Protein AF-A0A939ZMV4-F1 (afdb_monomer)

Nearest PDB structures (foldseek):
  5c21-assembly1_A  TM=3.972E-01  e=1.936E+00  Escherichia coli
  5c21-assembly1_B  TM=3.694E-01  e=1.823E+00  Escherichia coli
  3q84-a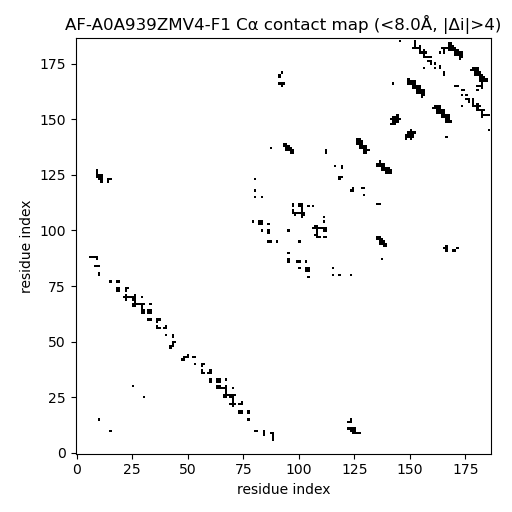ssembly2_H  TM=4.195E-01  e=2.615E+00  Homo sapiens
  6uuj-assembly3_H  TM=3.495E-01  e=2.318E+00  Mycobacterium tuberculosis H37Rv

Solvent-accessible surface area (backbone atoms only — not comparable to full-atom values): 10206 Å² total; per-residue (Å²): 134,85,80,78,77,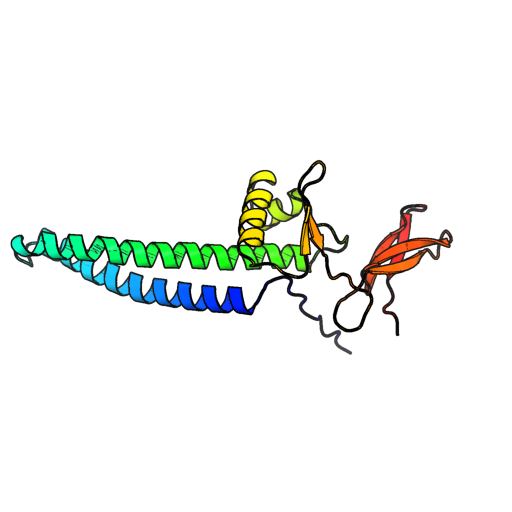76,80,68,72,49,52,32,55,71,59,48,53,51,47,44,53,50,13,52,50,29,34,53,56,14,45,54,47,25,49,53,24,50,48,50,46,52,35,32,76,70,66,78,37,67,70,88,53,47,64,59,30,52,64,55,25,54,61,21,45,48,39,21,49,53,10,49,54,44,39,55,48,52,54,48,53,52,55,52,38,56,51,62,55,67,57,76,83,56,61,44,44,30,63,59,53,4,64,77,70,76,40,59,30,72,61,32,47,56,49,50,49,58,36,50,80,68,51,45,48,40,62,49,45,77,44,82,67,97,72,48,29,42,35,53,65,52,39,43,79,49,101,88,35,69,12,51,25,81,21,63,22,87,83,75,64,50,75,40,84,23,33,35,78,32,75,45,64,35,92,88,77,63,43,77,26,59,9,61,69,86,128

Secondary structure (DSSP, 8-state):
----------B-HHHHHHHHHHHHHHHHHHHHHHHHHHHHHHHHHTTSS-GGGHHHHHHHHHHHHHHHHHHHHHHHHHHHHHHHHHHHHH-SSSEE-HHHHHHHHTS-HHHHHHHHHHHHTTT-B-S-EEE-SSS-EEE-S---SSTTS--EEEEE-TTT--EEEEETT-EEE-TTT--EEE-PPP-

Sequence (187 aa):
MADSKVKVSYVNEPIVISNYKKAKAQKIIGGILTGFFAFGVCAVIAGQIEVKHLPLYIVCLLPSAYLLWCGIRTGGLVSRVQKYNEVIAKDRDGIVTPEELGKAVGKPPIKAIEEVDKMFRKGYFHNCSLQNGRNPGVVIDEALDGEKGIGFVDAVCKNCGATAHVRAGGRIKCPSCGGIVYGKYKE

Foldseek 3Di:
DDDPPPQDFQFPCVVLVVLLVQLVVLQVQLVVQLVVLVVVCVCCVVVVDPPVCNVVSVVSNVVSPVSNVSSVVSNVLSVLLVQQRVQCSPDWPQWAALVSQCVSVVHRSVVSLVSVVVCVVVRRGHQWDFDDDPGTTIGRNPLDQDDPHQHFDFWQAPPPRDTDGGRAQGWDQDPPPRGITHHHRDD

Radius of gyration: 24.61 Å; Cα contacts (8 Å, |Δi|>4): 282; chains: 1; bounding box: 59×22×71 Å

Mean predicted aligned error: 12.13 Å

pLDDT: mean 78.86, std 16.26, range [30.38, 96.12]

Structure (mmCIF, N/CA/C/O backbone):
data_AF-A0A939ZMV4-F1
#
_entry.id   AF-A0A939ZMV4-F1
#
loop_
_atom_site.group_PDB
_atom_site.id
_atom_site.type_symbol
_atom_site.label_atom_id
_atom_site.label_alt_id
_atom_site.label_comp_id
_atom_site.label_asym_id
_atom_site.label_entity_id
_atom_site.label_seq_id
_atom_site.pdbx_PDB_ins_code
_atom_site.Cartn_x
_atom_site.Cartn_y
_atom_site.Cartn_z
_atom_site.occupancy
_atom_site.B_iso_or_equiv
_atom_site.auth_seq_id
_atom_site.auth_comp_id
_atom_site.auth_asym_id
_atom_site.auth_atom_id
_atom_site.pdbx_PDB_model_num
ATOM 1 N N . MET A 1 1 ? 1.715 12.275 36.282 1.00 32.47 1 MET A N 1
ATOM 2 C CA . MET A 1 1 ? 1.839 10.893 35.778 1.00 32.47 1 MET A CA 1
ATOM 3 C C . MET A 1 1 ? 1.361 10.911 34.339 1.00 32.47 1 MET A C 1
ATOM 5 O O . MET A 1 1 ? 0.188 11.163 34.105 1.00 32.47 1 MET A O 1
ATOM 9 N N . ALA A 1 2 ? 2.299 10.868 33.391 1.00 30.38 2 ALA A N 1
ATOM 10 C CA . ALA A 1 2 ? 2.005 10.998 31.970 1.00 30.38 2 ALA A CA 1
ATOM 11 C C . ALA A 1 2 ? 1.388 9.689 31.471 1.00 30.38 2 ALA A C 1
ATOM 13 O O . ALA A 1 2 ? 2.044 8.653 31.468 1.00 30.38 2 ALA A O 1
ATOM 14 N N . ASP A 1 3 ? 0.113 9.772 31.112 1.00 32.41 3 ASP A N 1
ATOM 15 C CA . ASP A 1 3 ? -0.704 8.715 30.535 1.00 32.41 3 ASP A CA 1
ATOM 16 C C . ASP A 1 3 ? -0.025 8.206 29.251 1.00 32.41 3 ASP A C 1
ATOM 18 O O . ASP A 1 3 ? -0.004 8.886 28.215 1.00 32.41 3 ASP A O 1
ATOM 22 N N . SER A 1 4 ? 0.643 7.054 29.338 1.00 34.53 4 SER A N 1
ATOM 23 C CA . SER A 1 4 ? 1.276 6.411 28.193 1.00 34.53 4 SER A CA 1
ATOM 24 C C . SER A 1 4 ? 0.167 5.929 27.266 1.00 34.53 4 SER A C 1
ATOM 26 O O . SER A 1 4 ? -0.363 4.834 27.438 1.00 34.53 4 SER A O 1
ATOM 28 N N . LYS A 1 5 ? -0.218 6.767 26.298 1.00 39.06 5 LYS A N 1
ATOM 29 C CA . LYS A 1 5 ? -1.179 6.417 25.248 1.00 39.06 5 LYS A CA 1
ATOM 30 C C . LYS A 1 5 ? -0.706 5.145 24.550 1.00 39.06 5 LYS A C 1
ATOM 32 O O . LYS A 1 5 ? 0.169 5.200 23.686 1.00 39.06 5 LYS A O 1
ATOM 37 N N . VAL A 1 6 ? -1.289 4.010 24.927 1.00 45.09 6 VAL A N 1
ATOM 38 C CA . VAL A 1 6 ? -1.120 2.739 24.227 1.00 45.09 6 VAL A CA 1
ATOM 39 C C . VAL A 1 6 ? -1.552 2.983 22.786 1.00 45.09 6 VAL A C 1
ATOM 41 O O . VAL A 1 6 ? -2.705 3.317 22.508 1.00 45.09 6 VAL A O 1
ATOM 44 N N . LYS A 1 7 ? -0.596 2.919 21.858 1.00 51.44 7 LYS A N 1
ATOM 45 C CA . LYS A 1 7 ? -0.854 3.141 20.438 1.00 51.44 7 LYS A CA 1
ATOM 46 C C . LYS A 1 7 ? -1.527 1.888 19.888 1.00 51.44 7 LYS A C 1
ATOM 48 O O . LYS A 1 7 ? -0.851 0.956 19.472 1.00 51.44 7 LYS A O 1
ATOM 53 N N . VAL A 1 8 ? -2.855 1.864 19.933 1.00 60.34 8 VAL A N 1
ATOM 54 C CA . VAL A 1 8 ? -3.652 0.755 19.403 1.00 60.34 8 VAL A CA 1
ATOM 55 C C . VAL A 1 8 ? -3.430 0.660 17.893 1.00 60.34 8 VAL A C 1
ATOM 57 O O . VAL A 1 8 ? -3.549 1.656 17.173 1.00 60.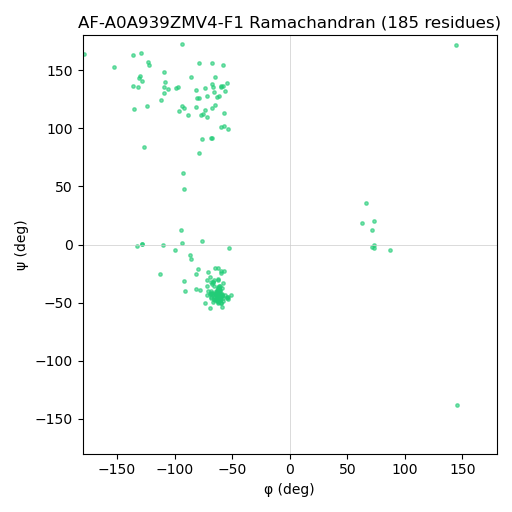34 8 VAL A O 1
ATOM 60 N N . SER A 1 9 ? -3.063 -0.530 17.424 1.00 72.06 9 SER A N 1
ATOM 61 C CA . SER A 1 9 ? -2.824 -0.830 16.015 1.00 72.06 9 SER A CA 1
ATOM 62 C C . SER A 1 9 ? -3.722 -1.991 15.615 1.00 72.06 9 SER A C 1
ATOM 64 O O . SER A 1 9 ? -3.590 -3.078 16.161 1.00 72.06 9 SER A O 1
ATOM 66 N N . TYR A 1 10 ? -4.617 -1.770 14.654 1.00 77.62 10 TYR A N 1
ATOM 67 C CA . TYR A 1 10 ? -5.475 -2.809 14.068 1.00 77.62 10 TYR A CA 1
ATOM 68 C C . TYR A 1 10 ? -4.856 -3.401 12.799 1.00 77.62 10 TYR A C 1
ATOM 70 O O . TYR A 1 10 ? -5.484 -4.129 12.032 1.00 77.62 10 TYR A O 1
ATOM 78 N N . VAL A 1 11 ? -3.582 -3.104 12.555 1.00 83.75 11 VAL A N 1
ATOM 79 C CA . VAL A 1 11 ? -2.840 -3.552 11.379 1.00 83.75 11 VAL A CA 1
ATOM 80 C C . VAL A 1 11 ? -2.001 -4.762 11.728 1.00 83.75 11 VAL A C 1
ATOM 82 O O . VAL A 1 11 ? -1.281 -4.749 12.721 1.00 83.75 11 VAL A O 1
ATOM 85 N N . ASN A 1 12 ? -2.028 -5.775 10.867 1.00 82.56 12 ASN A N 1
ATOM 86 C CA . ASN A 1 12 ? -1.114 -6.901 10.971 1.00 82.56 12 ASN A CA 1
ATOM 87 C C . ASN A 1 12 ? 0.318 -6.417 10.669 1.00 82.56 12 ASN A C 1
ATOM 89 O O . ASN A 1 12 ? 0.749 -6.339 9.510 1.00 82.56 12 ASN A O 1
ATOM 93 N N . GLU A 1 13 ? 1.040 -6.025 11.722 1.00 80.94 13 GLU A N 1
ATOM 94 C CA . GLU A 1 13 ? 2.381 -5.446 11.621 1.00 80.94 13 GLU A CA 1
ATOM 95 C C . GLU A 1 13 ? 3.374 -6.352 10.884 1.00 80.94 13 GLU A C 1
ATOM 97 O O . GLU A 1 13 ? 4.069 -5.837 10.005 1.00 80.94 13 GLU A O 1
ATOM 102 N N . PRO A 1 14 ? 3.426 -7.680 11.122 1.00 82.31 14 PRO A N 1
ATOM 103 C CA . PRO A 1 14 ? 4.280 -8.578 10.345 1.00 82.31 14 PRO A CA 1
ATOM 104 C C . PRO A 1 14 ? 4.058 -8.468 8.831 1.00 82.31 14 PRO A C 1
ATOM 106 O O . PRO A 1 14 ? 5.017 -8.329 8.061 1.00 82.31 14 PRO A O 1
ATOM 109 N N . ILE A 1 15 ? 2.795 -8.474 8.390 1.00 84.88 15 ILE A N 1
ATOM 110 C CA . ILE A 1 15 ? 2.433 -8.382 6.969 1.00 84.88 15 ILE A CA 1
ATOM 111 C C . ILE A 1 15 ? 2.783 -7.001 6.412 1.00 84.88 15 ILE A C 1
ATOM 113 O O . ILE A 1 15 ? 3.320 -6.897 5.302 1.00 84.88 15 ILE A O 1
ATOM 117 N N . VAL A 1 16 ? 2.521 -5.931 7.164 1.00 87.25 16 VAL A N 1
ATOM 118 C CA . VAL A 1 16 ? 2.840 -4.566 6.734 1.00 87.25 16 VAL A CA 1
ATOM 119 C C . VAL A 1 16 ? 4.340 -4.318 6.667 1.00 87.25 16 VAL A C 1
ATOM 121 O O . VAL A 1 16 ? 4.810 -3.800 5.656 1.00 87.25 16 VAL A O 1
ATOM 124 N N . ILE A 1 17 ? 5.109 -4.731 7.672 1.00 86.56 17 ILE A N 1
ATOM 125 C CA . ILE A 1 17 ? 6.568 -4.580 7.700 1.00 86.56 17 ILE A CA 1
ATOM 126 C C . ILE A 1 17 ? 7.202 -5.385 6.562 1.00 86.56 17 ILE A C 1
ATOM 128 O O . ILE A 1 17 ? 8.064 -4.865 5.850 1.00 86.56 17 ILE A O 1
ATOM 132 N N . SER A 1 18 ? 6.759 -6.627 6.344 1.00 88.19 18 SER A N 1
ATOM 133 C CA . SER A 1 18 ? 7.238 -7.471 5.243 1.00 88.19 18 SER A CA 1
ATOM 134 C C . SER A 1 18 ? 6.977 -6.819 3.882 1.00 88.19 18 SER A C 1
ATOM 136 O O . SER A 1 18 ? 7.901 -6.638 3.084 1.00 88.19 18 SER A O 1
ATOM 138 N N . ASN A 1 19 ? 5.744 -6.369 3.635 1.00 88.25 19 ASN A N 1
ATOM 139 C CA . ASN A 1 19 ? 5.384 -5.702 2.384 1.00 88.25 19 ASN A CA 1
ATOM 140 C C . ASN A 1 19 ? 6.065 -4.339 2.217 1.00 88.25 19 ASN A C 1
ATOM 142 O O . ASN A 1 19 ? 6.437 -3.980 1.102 1.00 88.25 19 ASN A O 1
ATOM 146 N N . TYR A 1 20 ? 6.286 -3.596 3.301 1.00 89.56 20 TYR A N 1
ATOM 147 C CA . TYR A 1 20 ? 7.028 -2.338 3.280 1.00 89.56 20 TYR A CA 1
ATOM 148 C C . TYR A 1 20 ? 8.490 -2.560 2.881 1.00 89.56 20 TYR A C 1
ATOM 150 O O . TYR A 1 20 ? 8.993 -1.879 1.985 1.00 89.56 20 TYR A O 1
ATOM 158 N N . LYS A 1 21 ? 9.162 -3.544 3.496 1.00 89.38 21 LYS A N 1
ATOM 159 C CA . LYS A 1 21 ? 10.544 -3.918 3.158 1.00 89.38 21 LYS A CA 1
ATOM 160 C C . LYS A 1 21 ? 10.649 -4.368 1.700 1.00 89.38 21 LYS A C 1
ATOM 162 O O . LYS A 1 21 ? 11.498 -3.851 0.974 1.00 89.38 21 LYS A O 1
ATOM 167 N N . LYS A 1 22 ? 9.745 -5.247 1.245 1.00 89.75 22 LYS A N 1
ATOM 168 C CA . LYS A 1 22 ? 9.666 -5.689 -0.160 1.00 89.75 22 LYS A CA 1
ATOM 169 C C . LYS A 1 22 ? 9.464 -4.512 -1.116 1.00 89.75 22 LYS A C 1
ATOM 171 O O . LYS A 1 22 ? 10.222 -4.367 -2.069 1.00 89.75 22 LYS A O 1
ATOM 176 N N . ALA A 1 23 ? 8.509 -3.627 -0.829 1.00 90.12 23 ALA A N 1
ATOM 177 C CA . ALA A 1 23 ? 8.237 -2.448 -1.649 1.00 90.12 23 ALA A CA 1
ATOM 178 C C . ALA A 1 23 ? 9.429 -1.482 -1.704 1.00 90.12 23 ALA A C 1
ATOM 180 O O . ALA A 1 23 ? 9.705 -0.899 -2.751 1.00 90.12 23 ALA A O 1
ATOM 181 N N . LYS A 1 24 ? 10.139 -1.291 -0.584 1.00 90.62 24 LYS A N 1
ATOM 182 C CA . LYS A 1 24 ? 11.342 -0.451 -0.524 1.00 90.62 24 LYS A CA 1
ATOM 183 C C . LYS A 1 24 ? 12.468 -1.046 -1.370 1.00 90.62 24 LYS A C 1
ATOM 185 O O . LYS A 1 24 ? 13.038 -0.324 -2.181 1.00 90.62 24 LYS A O 1
ATOM 190 N N . ALA A 1 25 ? 12.728 -2.347 -1.243 1.00 92.19 25 ALA A N 1
ATOM 191 C CA . ALA A 1 25 ? 13.729 -3.042 -2.049 1.00 92.19 25 ALA A CA 1
ATOM 192 C C . ALA A 1 25 ? 13.400 -2.976 -3.551 1.00 92.19 25 ALA A C 1
ATOM 194 O O . ALA A 1 25 ? 14.242 -2.565 -4.342 1.00 92.19 25 ALA A O 1
ATOM 195 N N . GLN A 1 26 ? 12.156 -3.282 -3.936 1.00 92.00 26 GLN A N 1
ATOM 196 C CA . GLN A 1 26 ? 11.699 -3.216 -5.330 1.00 92.00 26 GLN A CA 1
ATOM 197 C C . GLN A 1 26 ? 11.808 -1.808 -5.922 1.00 92.00 26 GLN A C 1
ATOM 199 O O . GLN A 1 26 ? 12.214 -1.667 -7.070 1.00 92.00 26 GLN A O 1
ATOM 204 N N . LYS A 1 27 ? 11.495 -0.759 -5.147 1.00 91.69 27 LYS A N 1
ATOM 205 C CA . LYS A 1 27 ? 11.660 0.632 -5.596 1.00 91.69 27 LYS A CA 1
ATOM 206 C C . LYS A 1 27 ? 13.120 1.004 -5.832 1.00 91.69 27 LYS A C 1
ATOM 208 O O . LYS A 1 27 ? 13.409 1.655 -6.826 1.00 91.69 27 LYS A O 1
ATOM 213 N N . ILE A 1 28 ? 14.025 0.600 -4.939 1.00 92.50 28 ILE A N 1
ATOM 214 C CA . ILE A 1 28 ? 15.455 0.913 -5.067 1.00 92.50 28 ILE A CA 1
ATOM 215 C C . ILE A 1 28 ? 16.055 0.151 -6.251 1.00 92.50 28 ILE A C 1
ATOM 217 O O . ILE A 1 28 ? 16.597 0.767 -7.162 1.00 92.50 28 ILE A O 1
ATOM 221 N N . ILE A 1 29 ? 15.898 -1.175 -6.276 1.00 93.88 29 ILE A N 1
ATOM 222 C CA . ILE A 1 29 ? 16.451 -2.035 -7.332 1.00 93.88 29 ILE A CA 1
ATOM 223 C C . ILE A 1 29 ? 15.829 -1.676 -8.685 1.00 93.88 29 ILE A C 1
ATOM 225 O O . ILE A 1 29 ? 16.541 -1.456 -9.661 1.00 93.88 29 ILE A O 1
ATOM 229 N N . GLY A 1 30 ? 14.500 -1.559 -8.734 1.00 92.81 30 GLY A N 1
ATOM 230 C CA . GLY A 1 30 ? 13.774 -1.192 -9.945 1.00 92.81 30 GLY A CA 1
ATOM 231 C C . GLY A 1 30 ? 14.129 0.208 -10.427 1.00 92.81 30 GLY A C 1
ATOM 232 O O . GLY A 1 30 ? 14.289 0.401 -11.624 1.00 92.81 30 GLY A O 1
ATOM 233 N N . GLY A 1 31 ? 14.315 1.169 -9.518 1.00 94.12 31 GLY A N 1
ATOM 234 C CA . GLY A 1 31 ? 14.717 2.535 -9.853 1.00 94.12 31 GLY A CA 1
ATOM 235 C C . GLY A 1 31 ? 16.103 2.593 -10.488 1.00 94.12 31 GLY A C 1
ATOM 236 O O . GLY A 1 31 ? 16.259 3.203 -11.542 1.00 94.12 31 GLY A O 1
ATOM 237 N N . ILE A 1 32 ? 17.080 1.899 -9.896 1.00 96.12 32 ILE A N 1
ATOM 238 C CA . ILE A 1 32 ? 18.449 1.824 -10.426 1.00 96.12 32 ILE A CA 1
ATOM 239 C C . ILE A 1 32 ? 18.456 1.163 -11.808 1.00 96.12 32 ILE A C 1
ATOM 241 O O . ILE A 1 32 ? 18.998 1.731 -12.753 1.00 96.12 32 ILE A O 1
ATOM 245 N N . LEU A 1 33 ? 17.816 -0.004 -11.952 1.00 95.06 33 LEU A N 1
ATOM 246 C CA . LEU A 1 33 ? 17.779 -0.727 -13.226 1.00 95.06 33 LEU A CA 1
ATOM 247 C C . LEU A 1 33 ? 17.043 0.066 -14.311 1.00 95.06 33 LEU A C 1
ATOM 249 O O . LEU A 1 33 ? 17.559 0.213 -15.415 1.00 95.06 33 LEU A O 1
ATOM 253 N N . THR A 1 34 ? 15.869 0.618 -13.992 1.00 95.69 34 THR A N 1
ATOM 254 C CA . THR A 1 34 ? 15.088 1.421 -14.946 1.00 95.69 34 THR A CA 1
ATOM 255 C C . THR A 1 34 ? 15.883 2.646 -15.384 1.00 95.69 34 THR A C 1
ATOM 257 O O . THR A 1 34 ? 15.932 2.937 -16.572 1.00 95.69 34 THR A O 1
ATOM 260 N N . GLY A 1 35 ? 16.550 3.335 -14.451 1.00 95.50 35 GLY A N 1
ATOM 261 C CA . GLY A 1 35 ? 17.407 4.478 -14.763 1.00 95.50 35 GLY A CA 1
ATOM 262 C C . GLY A 1 35 ? 18.573 4.103 -15.679 1.00 95.50 35 GLY A C 1
ATOM 263 O O . GLY A 1 35 ? 18.805 4.783 -16.675 1.00 95.50 35 GLY A O 1
ATOM 264 N N . PHE A 1 36 ? 19.256 2.990 -15.395 1.00 95.94 36 PHE A N 1
ATOM 265 C CA . PHE A 1 36 ? 20.369 2.500 -16.209 1.00 95.94 36 PHE A CA 1
ATOM 266 C C . PHE A 1 36 ? 19.938 2.143 -17.640 1.00 95.94 36 PHE A C 1
ATOM 268 O O . PHE A 1 36 ? 20.553 2.596 -18.606 1.00 95.94 36 PHE A O 1
ATOM 275 N N . PHE A 1 37 ? 18.856 1.376 -17.802 1.00 95.06 37 PHE A N 1
ATOM 276 C CA . PHE A 1 37 ? 18.381 0.983 -19.131 1.00 95.06 37 PHE A CA 1
ATOM 277 C C . PHE A 1 37 ? 17.749 2.149 -19.896 1.00 95.06 37 PHE A C 1
ATOM 279 O O . PHE A 1 37 ? 17.963 2.258 -21.102 1.00 95.06 37 PHE A O 1
ATOM 286 N N . ALA A 1 38 ? 17.039 3.058 -19.219 1.00 95.19 38 ALA A N 1
ATOM 287 C CA . ALA A 1 38 ? 16.507 4.267 -19.844 1.00 95.19 38 ALA A CA 1
ATOM 288 C C . ALA A 1 38 ? 17.637 5.177 -20.342 1.00 95.19 38 ALA A C 1
ATOM 290 O O . ALA A 1 38 ? 17.574 5.673 -21.464 1.00 95.19 38 ALA A O 1
ATOM 291 N N . PHE A 1 39 ? 18.702 5.333 -19.549 1.00 95.50 39 PHE A N 1
ATOM 292 C CA . PHE A 1 39 ? 19.900 6.051 -19.976 1.00 95.50 39 PHE A CA 1
ATOM 293 C C . PHE A 1 39 ? 20.544 5.401 -21.207 1.00 95.50 39 PHE A C 1
ATOM 295 O O . PHE A 1 39 ? 20.892 6.105 -22.150 1.00 95.50 39 PHE A O 1
ATOM 302 N N . GLY A 1 40 ? 20.628 4.067 -21.246 1.00 92.81 40 GLY A N 1
ATOM 303 C CA . GLY A 1 40 ? 21.104 3.325 -22.417 1.00 92.81 40 GLY A CA 1
ATOM 304 C C . GLY A 1 40 ? 20.280 3.585 -23.683 1.00 92.81 40 GLY A C 1
ATOM 305 O O . GLY A 1 40 ? 20.853 3.839 -24.740 1.00 92.81 40 GLY A O 1
ATOM 306 N N . VAL A 1 41 ? 18.945 3.619 -23.580 1.00 93.94 41 VAL A N 1
ATOM 307 C CA . VAL A 1 41 ? 18.068 3.999 -24.706 1.00 93.94 41 VAL A CA 1
ATOM 308 C C . VAL A 1 41 ? 18.352 5.433 -25.165 1.00 93.94 41 VAL A C 1
ATOM 310 O O . VAL A 1 41 ? 18.527 5.666 -26.360 1.00 93.94 41 VAL A O 1
ATOM 313 N N . CYS A 1 42 ? 18.455 6.388 -24.236 1.00 94.50 42 CYS A N 1
ATOM 314 C CA . CYS A 1 42 ? 18.782 7.778 -24.565 1.00 94.50 42 CYS A CA 1
ATOM 315 C C . CYS A 1 42 ? 20.155 7.910 -25.240 1.00 94.50 42 CYS A C 1
ATOM 317 O O . CYS A 1 42 ? 20.293 8.675 -26.191 1.00 94.50 42 CYS A O 1
ATOM 319 N N . ALA A 1 43 ? 21.155 7.150 -24.790 1.00 94.75 43 ALA A N 1
ATOM 320 C CA . ALA A 1 43 ? 22.496 7.146 -25.368 1.00 94.75 43 ALA A CA 1
ATOM 321 C C . ALA A 1 43 ? 22.515 6.591 -26.804 1.00 94.75 43 ALA A C 1
ATOM 323 O O . ALA A 1 43 ? 23.235 7.121 -27.650 1.00 94.75 43 ALA A O 1
ATOM 324 N N . VAL A 1 44 ? 21.686 5.584 -27.107 1.00 94.12 44 VAL A N 1
ATOM 325 C CA . VAL A 1 44 ? 21.495 5.102 -28.486 1.00 94.12 44 VAL A CA 1
ATOM 326 C C . VAL A 1 44 ? 20.834 6.175 -29.358 1.00 94.12 44 VAL A C 1
ATOM 328 O O . VAL A 1 44 ? 21.305 6.437 -30.460 1.00 94.12 44 VAL A O 1
ATOM 331 N N . ILE A 1 45 ? 19.781 6.839 -28.864 1.00 92.94 45 ILE A N 1
ATOM 332 C CA . ILE A 1 45 ? 19.093 7.921 -29.599 1.00 92.94 45 ILE A CA 1
ATOM 333 C C . ILE A 1 45 ? 20.041 9.103 -29.861 1.00 92.94 45 ILE A C 1
ATOM 335 O O . ILE A 1 45 ? 20.008 9.694 -30.936 1.00 92.94 45 ILE A O 1
ATOM 339 N N . ALA A 1 46 ? 20.917 9.420 -28.906 1.00 94.38 46 ALA A N 1
ATOM 340 C CA . ALA A 1 46 ? 21.928 10.470 -29.024 1.00 94.38 46 ALA A CA 1
ATOM 341 C C . ALA A 1 46 ? 23.144 10.077 -29.892 1.00 94.38 46 ALA A C 1
ATOM 343 O O . ALA A 1 46 ? 24.100 10.848 -29.984 1.00 94.38 46 ALA A O 1
ATOM 344 N N . GLY A 1 47 ? 23.150 8.878 -30.487 1.00 92.06 47 GLY A N 1
ATOM 345 C CA . GLY A 1 47 ? 24.232 8.393 -31.347 1.00 92.06 47 GLY A CA 1
ATOM 346 C C . GLY A 1 47 ? 25.530 8.038 -30.614 1.00 92.06 47 GLY A C 1
ATOM 347 O O . GLY A 1 47 ? 26.555 7.851 -31.260 1.00 92.06 47 GLY A O 1
ATOM 348 N N . GLN A 1 48 ? 25.509 7.939 -29.280 1.00 93.25 48 GLN A N 1
ATOM 349 C CA . GLN A 1 48 ? 26.679 7.563 -28.470 1.00 93.25 48 GLN A CA 1
ATOM 350 C C . GLN A 1 48 ? 26.922 6.045 -28.463 1.00 93.25 48 GLN A C 1
ATOM 352 O O . GLN A 1 48 ? 28.018 5.590 -28.150 1.00 93.25 48 GLN A O 1
ATOM 357 N N . ILE A 1 49 ? 25.891 5.255 -28.776 1.00 92.25 49 ILE A N 1
ATOM 358 C CA . ILE A 1 49 ? 25.922 3.789 -28.806 1.00 92.25 49 ILE A CA 1
ATOM 359 C C . ILE A 1 49 ? 25.315 3.313 -30.126 1.00 92.25 49 ILE A C 1
ATOM 361 O O . ILE A 1 49 ? 24.342 3.887 -30.615 1.00 92.25 49 ILE A O 1
ATOM 365 N N . GLU A 1 50 ? 25.863 2.237 -30.692 1.00 91.75 50 GLU A N 1
ATOM 366 C CA . GLU A 1 50 ? 25.339 1.649 -31.923 1.00 91.75 50 GLU A CA 1
ATOM 367 C C . GLU A 1 50 ? 23.878 1.188 -31.781 1.00 91.75 50 GLU A C 1
ATOM 369 O O . GLU A 1 50 ? 23.508 0.477 -30.841 1.00 91.75 50 GLU A O 1
ATOM 374 N N . VAL A 1 51 ? 23.061 1.504 -32.792 1.00 93.56 51 VAL A N 1
ATOM 375 C CA . VAL A 1 51 ? 21.625 1.169 -32.848 1.00 93.56 51 VAL A CA 1
ATOM 376 C C . VAL A 1 51 ? 21.330 -0.329 -32.727 1.00 93.56 51 VAL A C 1
ATOM 378 O O . VAL A 1 51 ? 20.251 -0.704 -32.271 1.00 93.56 51 VAL A O 1
ATOM 381 N N . LYS A 1 52 ? 22.299 -1.200 -33.046 1.00 93.00 52 LYS A N 1
ATOM 382 C CA . LYS A 1 52 ? 22.184 -2.659 -32.880 1.00 93.00 52 LYS A CA 1
ATOM 383 C C . LYS A 1 52 ? 21.931 -3.086 -31.428 1.00 93.00 52 LYS A C 1
ATOM 385 O O . LYS A 1 52 ? 21.370 -4.152 -31.198 1.00 93.00 52 LYS A O 1
ATOM 390 N N . HIS A 1 53 ? 22.317 -2.262 -30.449 1.00 91.06 53 HIS A N 1
ATOM 391 C CA . HIS A 1 53 ? 22.103 -2.535 -29.025 1.00 91.06 53 HIS A CA 1
ATOM 392 C C . HIS A 1 53 ? 20.737 -2.060 -28.510 1.00 91.06 53 HIS A C 1
ATOM 394 O O . HIS A 1 53 ? 20.349 -2.421 -27.398 1.00 91.06 53 HIS A O 1
ATOM 400 N N . LEU A 1 54 ? 19.972 -1.306 -29.309 1.00 92.00 54 LEU A N 1
ATOM 401 C CA . LEU A 1 54 ? 18.655 -0.791 -28.926 1.00 92.00 54 LEU A CA 1
ATOM 402 C C . LEU A 1 54 ? 17.679 -1.883 -28.443 1.00 92.00 54 LEU A C 1
ATOM 404 O O . LEU A 1 54 ? 17.060 -1.682 -27.394 1.00 92.00 54 LEU A O 1
ATOM 408 N N . PRO A 1 55 ? 17.548 -3.046 -29.121 1.00 93.81 55 PRO A N 1
ATOM 409 C CA . PRO A 1 55 ? 16.611 -4.082 -28.689 1.00 93.81 55 PRO A CA 1
ATOM 410 C C . PRO A 1 55 ? 16.932 -4.615 -27.290 1.00 93.81 55 PRO A C 1
ATOM 412 O O . PRO A 1 55 ? 16.019 -4.837 -26.499 1.00 93.81 55 PRO A O 1
ATOM 415 N N . LEU A 1 56 ? 18.220 -4.758 -26.952 1.00 93.56 56 LEU A N 1
ATOM 416 C CA . LEU A 1 56 ? 18.665 -5.220 -25.636 1.00 93.56 56 LEU A CA 1
ATOM 417 C C . LEU A 1 56 ? 18.221 -4.250 -24.533 1.00 93.56 56 LEU A C 1
ATOM 419 O O . LEU A 1 56 ? 17.625 -4.673 -23.543 1.00 93.56 56 LEU A O 1
ATOM 423 N N . TYR A 1 57 ? 18.457 -2.948 -24.724 1.00 93.56 57 TYR A N 1
ATOM 424 C CA . TYR A 1 57 ? 18.057 -1.933 -23.748 1.00 93.56 57 TYR A CA 1
ATOM 425 C C . TYR A 1 57 ? 16.540 -1.899 -23.544 1.00 93.56 57 TYR A C 1
ATOM 427 O O . TYR A 1 57 ? 16.090 -1.819 -22.404 1.00 93.56 57 TYR A O 1
ATOM 435 N N . ILE A 1 58 ? 15.745 -2.030 -24.612 1.00 94.00 58 ILE A N 1
ATOM 436 C CA . ILE A 1 58 ? 14.276 -2.066 -24.519 1.00 94.00 58 ILE A CA 1
ATOM 437 C C . ILE A 1 58 ? 13.798 -3.323 -23.779 1.00 94.00 58 ILE A C 1
ATOM 439 O O . ILE A 1 58 ? 12.983 -3.222 -22.859 1.00 94.00 58 ILE A O 1
ATOM 443 N N . VAL A 1 59 ? 14.322 -4.500 -24.136 1.00 96.06 59 VAL A N 1
ATOM 444 C CA . VAL A 1 59 ? 13.944 -5.777 -23.506 1.00 96.06 59 VAL A CA 1
ATOM 445 C C . VAL A 1 59 ? 14.257 -5.774 -22.011 1.00 96.06 59 VAL A C 1
ATOM 447 O O . VAL A 1 59 ? 13.470 -6.303 -21.232 1.00 96.06 59 VAL A O 1
ATOM 450 N N . CYS A 1 60 ? 15.352 -5.143 -21.583 1.00 94.31 60 CYS A N 1
ATOM 451 C CA . CYS A 1 60 ? 15.697 -5.011 -20.166 1.00 94.31 60 CYS A CA 1
ATOM 452 C C . CYS A 1 60 ? 14.959 -3.859 -19.449 1.00 94.31 60 CYS A C 1
ATOM 454 O O . CYS A 1 60 ? 14.733 -3.921 -18.233 1.00 94.31 60 CYS A O 1
ATOM 456 N N . LEU A 1 61 ? 14.535 -2.8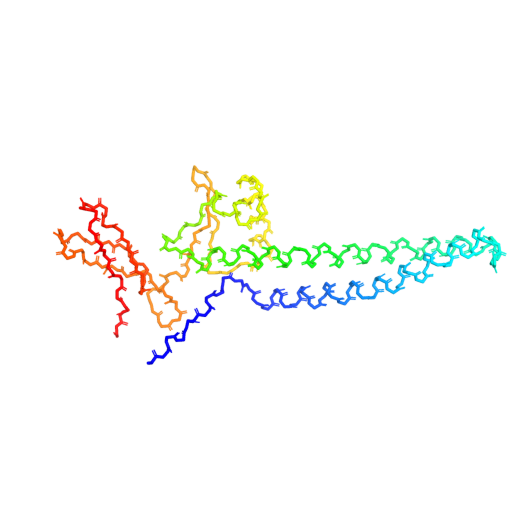23 -20.177 1.00 94.44 61 LEU A N 1
ATOM 457 C CA . LEU A 1 61 ? 13.784 -1.695 -19.622 1.00 94.44 61 LEU A CA 1
ATOM 458 C C . LEU A 1 61 ? 12.373 -2.104 -19.175 1.00 94.44 61 LEU A C 1
ATOM 460 O O . LEU A 1 61 ? 11.916 -1.692 -18.113 1.00 94.44 61 LEU A O 1
ATOM 464 N N . LEU A 1 62 ? 11.687 -2.950 -19.945 1.00 94.31 62 LEU A N 1
ATOM 465 C CA . LEU A 1 62 ? 10.325 -3.396 -19.626 1.00 94.31 62 LEU A CA 1
ATOM 466 C C . LEU A 1 62 ? 10.199 -4.104 -18.254 1.00 94.31 62 LEU A C 1
ATOM 468 O O . LEU A 1 62 ? 9.387 -3.663 -17.434 1.00 94.31 62 LEU A O 1
ATOM 472 N N . PRO A 1 63 ? 10.981 -5.157 -17.935 1.00 94.25 63 PRO A N 1
ATOM 473 C CA . PRO A 1 63 ? 10.893 -5.832 -16.642 1.00 94.25 63 PRO A CA 1
ATOM 474 C C . PRO A 1 63 ? 11.391 -4.959 -15.483 1.00 94.25 63 PRO A C 1
ATOM 476 O O . PRO A 1 63 ? 10.850 -5.053 -14.380 1.00 94.25 63 PRO A O 1
ATOM 479 N N . SER A 1 64 ? 12.375 -4.081 -15.707 1.00 93.44 64 SER A N 1
ATOM 480 C CA . SER A 1 64 ? 12.855 -3.161 -14.665 1.00 93.44 64 SER A CA 1
ATOM 481 C C . SER A 1 64 ? 11.816 -2.090 -14.318 1.00 93.44 64 SER A C 1
ATOM 483 O O . SER A 1 64 ? 11.535 -1.876 -13.133 1.00 93.44 64 SER A O 1
ATOM 485 N N . ALA A 1 65 ? 11.154 -1.515 -15.326 1.00 93.62 65 ALA A N 1
ATOM 486 C CA . ALA A 1 65 ? 10.038 -0.594 -15.137 1.00 93.62 65 ALA A CA 1
ATOM 487 C C . ALA A 1 65 ? 8.849 -1.279 -14.441 1.00 93.62 65 ALA A C 1
ATOM 489 O O . ALA A 1 65 ? 8.243 -0.706 -13.531 1.00 93.62 65 ALA A O 1
ATOM 490 N N . TYR A 1 66 ? 8.547 -2.531 -14.803 1.00 95.25 66 TYR A N 1
ATOM 491 C CA . TYR A 1 66 ? 7.519 -3.327 -14.129 1.00 95.25 66 TYR A CA 1
ATOM 492 C C . TYR A 1 66 ? 7.849 -3.569 -12.646 1.00 95.25 66 TYR A C 1
ATOM 494 O O . TYR A 1 66 ? 6.987 -3.392 -11.780 1.00 95.25 66 TYR A O 1
ATOM 502 N N . LEU A 1 67 ? 9.100 -3.916 -12.324 1.00 93.88 67 LEU A N 1
ATOM 503 C CA . LEU A 1 67 ? 9.558 -4.093 -10.942 1.00 93.88 67 LEU A CA 1
ATOM 504 C C . LEU A 1 67 ? 9.396 -2.799 -10.128 1.00 93.88 67 LEU A C 1
ATOM 506 O O . LEU A 1 67 ? 8.874 -2.827 -9.007 1.00 93.88 67 LEU A O 1
ATOM 510 N N . LEU A 1 68 ? 9.797 -1.661 -10.706 1.00 93.19 68 LEU A N 1
ATOM 511 C CA . LEU A 1 68 ? 9.652 -0.342 -10.092 1.00 93.19 68 LEU A CA 1
ATOM 512 C C . LEU A 1 68 ? 8.177 -0.007 -9.836 1.00 93.19 68 LEU A C 1
ATOM 514 O O . LEU A 1 68 ? 7.811 0.389 -8.725 1.00 93.19 68 LEU A O 1
ATOM 518 N N . TRP A 1 69 ? 7.316 -0.231 -10.829 1.00 94.44 69 TRP A N 1
ATOM 519 C CA . TRP A 1 69 ? 5.872 -0.034 -10.717 1.00 94.44 69 TRP A CA 1
ATOM 520 C C . TRP A 1 69 ? 5.257 -0.870 -9.586 1.00 94.44 69 TRP A C 1
ATOM 522 O O . TRP A 1 69 ? 4.500 -0.349 -8.760 1.00 94.44 69 TRP A O 1
ATOM 532 N N . CYS A 1 70 ? 5.624 -2.151 -9.486 1.00 91.38 70 CYS A N 1
ATOM 533 C CA . CYS A 1 70 ? 5.197 -3.039 -8.402 1.00 91.38 70 CYS A CA 1
ATOM 534 C C . CYS A 1 70 ? 5.612 -2.509 -7.021 1.00 91.38 70 CYS A C 1
ATOM 536 O O . CYS A 1 70 ? 4.795 -2.491 -6.090 1.00 91.38 70 CYS A O 1
ATOM 538 N N . GLY A 1 71 ? 6.843 -2.006 -6.895 1.00 88.00 71 GLY A N 1
ATOM 539 C CA . GLY A 1 71 ? 7.336 -1.399 -5.660 1.00 88.00 71 GLY A CA 1
ATOM 540 C C . GLY A 1 71 ? 6.572 -0.128 -5.269 1.00 88.00 71 GLY A C 1
ATOM 541 O O . GLY A 1 71 ? 6.208 0.050 -4.101 1.00 88.00 71 GLY A O 1
ATOM 542 N N . ILE A 1 72 ? 6.277 0.747 -6.237 1.00 90.88 72 ILE A N 1
ATOM 543 C CA . ILE A 1 72 ? 5.478 1.965 -6.023 1.00 90.88 72 ILE A CA 1
ATOM 544 C C . ILE A 1 72 ? 4.066 1.598 -5.563 1.00 90.88 72 ILE A C 1
ATOM 546 O O . ILE A 1 72 ? 3.599 2.099 -4.536 1.00 90.88 72 ILE A O 1
ATOM 550 N N . ARG A 1 73 ? 3.404 0.676 -6.268 1.00 91.06 73 ARG A N 1
ATOM 551 C CA . ARG A 1 73 ? 2.028 0.261 -5.969 1.00 91.06 73 ARG A CA 1
ATOM 552 C C . ARG A 1 73 ? 1.904 -0.372 -4.584 1.00 91.06 73 ARG A C 1
ATOM 554 O O . ARG A 1 73 ? 0.976 -0.041 -3.843 1.00 91.06 73 ARG A O 1
ATOM 561 N N . THR A 1 74 ? 2.841 -1.245 -4.220 1.00 88.31 74 THR A N 1
ATOM 562 C CA . THR A 1 74 ? 2.858 -1.911 -2.907 1.00 88.31 74 THR A CA 1
ATOM 563 C C . THR A 1 74 ? 3.149 -0.915 -1.786 1.00 88.31 74 THR A C 1
ATOM 565 O O . THR A 1 74 ? 2.465 -0.917 -0.765 1.00 88.31 74 THR A O 1
ATOM 568 N N . GLY A 1 75 ? 4.090 0.013 -1.995 1.00 85.50 75 GLY A N 1
ATOM 569 C CA . GLY A 1 75 ? 4.370 1.079 -1.030 1.00 85.50 75 GLY A CA 1
ATOM 570 C C . GLY A 1 75 ? 3.172 2.007 -0.809 1.00 85.50 75 GLY A C 1
ATOM 571 O O . GLY A 1 75 ? 2.847 2.341 0.330 1.00 85.50 75 GLY A O 1
ATOM 572 N N . GLY A 1 76 ? 2.470 2.369 -1.885 1.00 87.44 76 GLY A N 1
ATOM 573 C CA . GLY A 1 76 ? 1.239 3.153 -1.806 1.00 87.44 76 GLY A CA 1
ATOM 574 C C . GLY A 1 76 ? 0.091 2.407 -1.121 1.00 87.44 76 GLY A C 1
ATOM 575 O O . GLY A 1 76 ? -0.744 3.031 -0.474 1.00 87.44 76 GLY A O 1
ATOM 576 N N . LEU A 1 77 ? 0.025 1.075 -1.227 1.00 88.31 77 LEU A N 1
ATOM 577 C CA . LEU A 1 77 ? -0.945 0.269 -0.480 1.00 88.31 77 LEU A CA 1
ATOM 578 C C . LEU A 1 77 ? -0.658 0.311 1.026 1.00 88.31 77 LEU A C 1
ATOM 580 O O . LEU A 1 77 ? -1.556 0.638 1.791 1.00 88.31 77 LEU A O 1
ATOM 584 N N . VAL A 1 78 ? 0.592 0.067 1.435 1.00 89.12 78 VAL A N 1
ATOM 585 C CA . VAL A 1 78 ? 1.002 0.100 2.851 1.00 89.12 78 VAL A CA 1
ATOM 586 C C . VAL A 1 78 ? 0.731 1.464 3.490 1.00 89.12 78 VAL A C 1
ATOM 588 O O . VAL A 1 78 ? 0.177 1.533 4.583 1.00 89.12 78 VAL A O 1
ATOM 591 N N . SER A 1 79 ? 1.058 2.558 2.795 1.00 87.62 79 SER A N 1
ATOM 592 C CA . SER A 1 79 ? 0.782 3.907 3.303 1.00 87.62 79 SER A CA 1
ATOM 593 C C . SER A 1 79 ? -0.718 4.162 3.493 1.00 87.62 79 SER A C 1
ATOM 595 O O . SER A 1 79 ? -1.118 4.801 4.464 1.00 87.62 79 SER A O 1
ATOM 597 N N . ARG A 1 80 ? -1.570 3.634 2.605 1.00 87.94 80 ARG A N 1
ATOM 598 C CA . ARG A 1 80 ? -3.029 3.766 2.735 1.00 87.94 80 ARG A CA 1
ATOM 599 C C . ARG A 1 80 ? -3.580 2.924 3.884 1.00 87.94 80 ARG A C 1
ATOM 601 O O . ARG A 1 80 ? -4.394 3.440 4.637 1.00 87.94 80 ARG A O 1
ATOM 608 N N . VAL A 1 81 ? -3.079 1.701 4.080 1.00 88.69 81 VAL A N 1
ATOM 609 C CA . VAL A 1 81 ? -3.413 0.869 5.254 1.00 88.69 81 VAL A CA 1
ATOM 610 C C . VAL A 1 81 ? -3.122 1.626 6.552 1.00 88.69 81 VAL A C 1
ATOM 612 O O . VAL A 1 81 ? -3.966 1.666 7.440 1.00 88.69 81 VAL A O 1
ATOM 615 N N . GLN A 1 82 ? -1.966 2.289 6.646 1.00 87.31 82 GLN A N 1
ATOM 616 C CA . GLN A 1 82 ? -1.611 3.087 7.824 1.00 87.31 82 GLN A CA 1
ATOM 617 C C . GLN A 1 82 ? -2.562 4.271 8.040 1.00 87.31 82 GLN A C 1
ATOM 619 O O . GLN A 1 82 ? -2.992 4.496 9.167 1.00 87.31 82 GLN A O 1
ATOM 624 N N . LYS A 1 83 ? -2.945 4.987 6.973 1.00 88.19 83 LYS A N 1
ATOM 625 C CA . LYS A 1 83 ? -3.926 6.081 7.066 1.00 88.19 83 LYS A CA 1
ATOM 626 C C . LYS A 1 83 ? -5.288 5.596 7.555 1.00 88.19 83 LYS A C 1
ATOM 628 O O . LYS A 1 83 ? -5.863 6.229 8.428 1.00 88.19 83 LYS A O 1
ATOM 633 N N . TYR A 1 84 ? -5.783 4.473 7.035 1.00 88.06 84 TYR A N 1
ATOM 634 C CA . TYR A 1 84 ? -7.038 3.890 7.515 1.00 88.06 84 TYR A CA 1
ATOM 635 C C . TYR A 1 84 ? -6.927 3.430 8.973 1.00 88.06 84 TYR A C 1
ATOM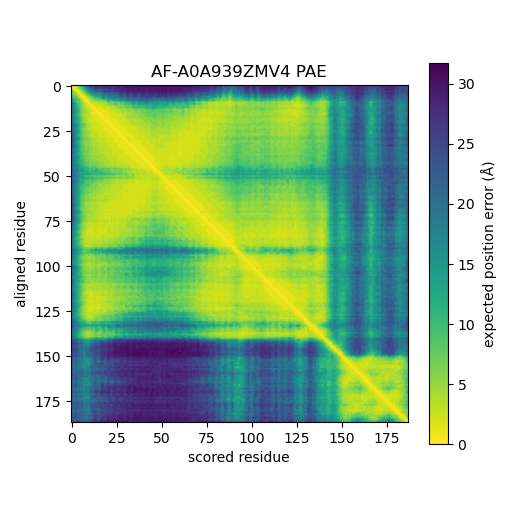 637 O O . TYR A 1 84 ? -7.820 3.711 9.765 1.00 88.06 84 TYR A O 1
ATOM 645 N N . ASN A 1 85 ? -5.803 2.825 9.368 1.00 86.50 85 ASN A N 1
ATOM 646 C CA . ASN A 1 85 ? -5.561 2.455 10.762 1.00 86.50 85 ASN A CA 1
ATOM 647 C C . ASN A 1 85 ? -5.592 3.654 11.712 1.00 86.50 85 ASN A C 1
ATOM 649 O O . ASN A 1 85 ? -6.107 3.532 12.813 1.00 86.50 85 ASN A O 1
ATOM 653 N N . GLU A 1 86 ? -5.079 4.818 11.312 1.00 83.62 86 GLU A N 1
ATOM 654 C CA . GLU A 1 86 ? -5.165 6.018 12.150 1.00 83.62 86 GLU A CA 1
ATOM 655 C C . GLU A 1 86 ? -6.606 6.465 12.411 1.00 83.62 86 GLU A C 1
ATOM 657 O O . GLU A 1 86 ? -6.871 7.035 13.467 1.00 83.62 86 GLU A O 1
ATOM 662 N N . VAL A 1 87 ? -7.526 6.223 11.474 1.00 85.12 87 VAL A N 1
ATOM 663 C CA . VAL A 1 87 ? -8.958 6.508 11.653 1.00 85.12 87 VAL A CA 1
ATOM 664 C C . VAL A 1 87 ? -9.570 5.493 12.602 1.00 85.12 87 VAL A C 1
ATOM 666 O O . VAL A 1 87 ? -10.166 5.883 13.599 1.00 85.12 87 VAL A O 1
ATOM 669 N N . ILE A 1 88 ? -9.339 4.205 12.342 1.00 83.25 88 ILE A N 1
ATOM 670 C CA . ILE A 1 88 ? -9.874 3.104 13.152 1.00 83.25 88 ILE A CA 1
ATOM 671 C C . ILE A 1 88 ? -9.346 3.186 14.595 1.00 83.25 88 ILE A C 1
ATOM 673 O O . ILE A 1 88 ? -10.087 2.995 15.552 1.00 83.25 88 ILE A O 1
ATOM 677 N N . ALA A 1 89 ? -8.082 3.567 14.785 1.00 76.62 89 ALA A N 1
ATOM 678 C CA . ALA A 1 89 ? -7.479 3.777 16.101 1.00 76.62 89 ALA A CA 1
ATOM 679 C C . ALA A 1 89 ? -8.076 4.963 16.872 1.00 76.62 89 ALA A C 1
ATOM 681 O O . ALA A 1 89 ? -8.115 4.931 18.104 1.00 76.62 89 ALA A O 1
ATOM 682 N N . LYS A 1 90 ? -8.518 6.013 16.169 1.00 72.56 90 LYS A N 1
ATOM 683 C CA . LYS A 1 90 ? -9.113 7.217 16.771 1.00 72.56 90 LYS A CA 1
ATOM 684 C C . LYS A 1 90 ? -10.610 7.077 17.033 1.00 72.56 90 LYS A C 1
ATOM 686 O O . LYS A 1 90 ? -11.155 7.932 17.736 1.00 72.56 90 LYS A O 1
ATOM 691 N N . ASP A 1 91 ? -11.240 6.044 16.483 1.00 72.06 91 ASP A N 1
ATOM 692 C CA . ASP A 1 91 ? -12.669 5.829 16.626 1.00 72.06 91 ASP A CA 1
ATOM 693 C C . ASP A 1 91 ? -13.075 5.556 18.083 1.00 72.06 91 ASP A C 1
ATOM 695 O O . ASP A 1 91 ? -12.334 4.959 18.877 1.00 72.06 91 ASP A O 1
ATOM 699 N N . ARG A 1 92 ? -14.251 6.068 18.448 1.00 57.09 92 ARG A N 1
ATOM 700 C CA . ARG A 1 92 ? -14.789 6.030 19.815 1.00 57.09 92 ARG A CA 1
ATOM 701 C C . ARG A 1 92 ? -16.016 5.143 19.943 1.00 57.09 92 ARG A C 1
ATOM 703 O O . ARG A 1 92 ? -16.246 4.637 21.041 1.00 57.09 92 ARG A O 1
ATOM 710 N N . ASP A 1 93 ? -16.744 4.959 18.849 1.00 62.53 93 ASP A N 1
ATOM 711 C CA . ASP A 1 93 ? -18.079 4.369 18.855 1.00 62.53 93 ASP A CA 1
ATOM 712 C C . ASP A 1 93 ? -18.049 2.881 18.456 1.00 62.53 93 ASP A C 1
ATOM 714 O O . ASP A 1 93 ? -19.058 2.190 18.561 1.00 62.53 93 ASP A O 1
ATOM 718 N N . GLY A 1 94 ? -16.878 2.359 18.066 1.00 63.97 94 GLY A N 1
ATOM 719 C CA . GLY A 1 94 ? -16.656 0.947 17.740 1.00 63.97 94 GLY A CA 1
ATOM 720 C C . GLY A 1 94 ? -16.962 0.579 16.295 1.00 63.97 94 GLY A C 1
ATOM 721 O O . GLY A 1 94 ? -16.727 -0.562 15.888 1.00 63.97 94 GLY A O 1
ATOM 722 N N . ILE A 1 95 ? -17.486 1.537 15.532 1.00 75.75 95 ILE A N 1
ATOM 723 C CA . ILE A 1 95 ? -17.922 1.379 14.153 1.00 75.75 95 ILE A CA 1
ATOM 724 C C . ILE A 1 95 ? -17.409 2.582 13.376 1.00 75.75 95 ILE A C 1
ATOM 726 O O . ILE A 1 95 ? -17.844 3.706 13.606 1.00 75.75 95 ILE A O 1
ATOM 730 N N . VAL A 1 96 ? -16.529 2.330 12.411 1.00 81.69 96 VAL A N 1
ATOM 731 C CA . VAL A 1 96 ? -16.036 3.370 11.509 1.00 81.69 96 VAL A CA 1
ATOM 732 C C . VAL A 1 96 ? -16.880 3.385 10.250 1.00 81.69 96 VAL A C 1
ATOM 734 O O . VAL A 1 96 ? -16.934 2.403 9.498 1.00 81.69 96 VAL A O 1
ATOM 737 N N . THR A 1 97 ? -17.513 4.525 10.008 1.00 84.31 97 THR A N 1
ATOM 738 C CA . THR A 1 97 ? -18.415 4.708 8.873 1.00 84.31 97 THR A CA 1
ATOM 739 C C . THR A 1 97 ? -17.653 4.943 7.557 1.00 84.31 97 THR A C 1
ATOM 741 O O . THR A 1 97 ? -16.504 5.410 7.555 1.00 84.31 97 THR A O 1
ATOM 744 N N . PRO A 1 98 ? -18.266 4.656 6.395 1.00 84.25 98 PRO A N 1
ATOM 745 C CA . PRO A 1 98 ? -17.681 4.931 5.084 1.00 84.25 98 PRO A CA 1
ATOM 746 C C . PRO A 1 98 ? -17.339 6.412 4.897 1.00 84.25 98 PRO A C 1
ATOM 748 O O . PRO A 1 98 ? -16.365 6.746 4.218 1.00 84.25 98 PRO A O 1
ATOM 751 N N . GLU A 1 99 ? -18.123 7.307 5.498 1.00 85.00 99 GLU A N 1
ATOM 752 C CA . GLU A 1 99 ? -17.928 8.753 5.460 1.00 85.00 99 GLU A CA 1
ATOM 753 C C . GLU A 1 99 ? -16.638 9.159 6.181 1.00 85.00 99 GLU A C 1
ATOM 755 O O . GLU A 1 99 ? -15.859 9.959 5.657 1.00 85.00 99 GLU A O 1
ATOM 760 N N . GLU A 1 100 ? -16.365 8.572 7.346 1.00 84.00 100 GLU A N 1
ATOM 761 C CA . GLU A 1 100 ? -15.144 8.822 8.120 1.00 84.00 100 GLU A CA 1
ATOM 762 C C . GLU A 1 100 ? -13.902 8.271 7.419 1.00 84.00 100 GLU A C 1
ATOM 764 O O . GLU A 1 100 ? -12.886 8.967 7.307 1.00 84.00 100 GLU A O 1
ATOM 769 N N . LEU A 1 101 ? -14.003 7.057 6.867 1.00 85.62 101 LEU A N 1
ATOM 770 C CA . LEU A 1 101 ? -12.947 6.444 6.056 1.00 85.62 101 LEU A CA 1
ATOM 771 C C . LEU A 1 101 ? -12.646 7.286 4.809 1.00 85.62 101 LEU A C 1
ATOM 773 O O . LEU A 1 101 ? -11.483 7.554 4.492 1.00 85.62 101 LEU A O 1
ATOM 777 N N . GLY A 1 102 ? -13.692 7.736 4.112 1.00 85.25 102 GLY A N 1
ATOM 778 C CA . GLY A 1 102 ? -13.584 8.583 2.929 1.00 85.25 102 GLY A CA 1
ATOM 779 C C . GLY A 1 102 ? -12.942 9.932 3.239 1.00 85.25 102 GLY A C 1
ATOM 780 O O . GLY A 1 102 ? -12.009 10.348 2.544 1.00 85.25 102 GLY A O 1
ATOM 781 N N . LYS A 1 103 ? -13.364 10.585 4.328 1.00 86.75 103 LYS A N 1
ATOM 782 C CA . LYS A 1 103 ? -12.831 11.882 4.767 1.00 86.75 103 LYS A CA 1
ATOM 783 C C . LYS A 1 103 ? -11.341 11.817 5.097 1.00 86.75 103 LYS A C 1
ATOM 785 O O . LYS A 1 103 ? -10.601 12.733 4.749 1.00 86.75 103 LYS A O 1
ATOM 790 N N . ALA A 1 104 ? -10.882 10.733 5.714 1.00 79.69 104 ALA A N 1
ATOM 791 C CA . ALA A 1 104 ? -9.480 10.582 6.094 1.00 79.69 104 ALA A CA 1
ATOM 792 C C . ALA A 1 104 ? -8.521 10.401 4.911 1.00 79.69 104 ALA A C 1
ATOM 794 O O . ALA A 1 104 ? -7.343 10.754 4.997 1.00 79.69 104 ALA A O 1
ATOM 795 N N . VAL A 1 105 ? -9.013 9.843 3.803 1.00 82.00 105 VAL A N 1
ATOM 796 C CA . VAL A 1 105 ? -8.195 9.534 2.618 1.00 82.00 105 VAL A CA 1
ATOM 797 C C . VAL A 1 105 ? -8.532 10.448 1.432 1.00 82.00 105 VAL A C 1
ATOM 799 O O . VAL A 1 105 ? -7.889 10.361 0.387 1.00 82.00 105 VAL A O 1
ATOM 802 N N . GLY A 1 106 ? -9.492 11.367 1.594 1.00 85.44 106 GLY A N 1
ATOM 803 C CA . GLY A 1 106 ? -9.936 12.289 0.546 1.00 85.44 106 GLY A CA 1
ATOM 804 C C . GLY A 1 106 ? -10.633 11.569 -0.609 1.00 85.44 106 GLY A C 1
ATOM 805 O O . GLY A 1 106 ? -10.435 11.920 -1.771 1.00 85.44 106 GLY A O 1
ATOM 806 N N . LYS A 1 107 ? -11.392 10.510 -0.309 1.00 87.25 107 LYS A N 1
ATOM 807 C CA . LYS A 1 107 ? -12.065 9.670 -1.304 1.00 87.25 107 LYS A CA 1
ATOM 808 C C . LYS A 1 107 ? -13.574 9.621 -1.083 1.00 87.25 107 LYS A C 1
ATOM 810 O O . LYS A 1 107 ? -14.025 9.749 0.051 1.00 87.25 107 LYS A O 1
ATOM 815 N N . PRO A 1 108 ? -14.354 9.358 -2.149 1.00 88.88 108 PRO A N 1
ATOM 816 C CA . PRO A 1 108 ? -15.764 9.029 -2.005 1.00 88.88 108 PRO A CA 1
ATOM 817 C C . PRO A 1 108 ? -15.952 7.838 -1.046 1.00 88.88 108 PRO A C 1
ATOM 819 O O . PRO A 1 108 ? -15.193 6.870 -1.173 1.00 88.88 108 PRO A O 1
ATOM 822 N N . PRO A 1 109 ? -16.963 7.860 -0.158 1.00 85.94 109 PRO A N 1
ATOM 823 C CA . PRO A 1 109 ? -17.201 6.811 0.842 1.00 85.94 109 PRO A CA 1
ATOM 824 C C . PRO A 1 109 ? -17.231 5.390 0.257 1.00 85.94 109 PRO A C 1
ATOM 826 O O . PRO A 1 109 ? -16.563 4.484 0.750 1.00 85.94 109 PRO A O 1
ATOM 829 N N . ILE A 1 110 ? -17.898 5.219 -0.890 1.00 86.44 110 ILE A N 1
ATOM 830 C CA . ILE A 1 110 ? -17.988 3.939 -1.615 1.00 86.44 110 ILE A CA 1
ATOM 831 C C . ILE A 1 110 ? -16.604 3.448 -2.079 1.00 86.44 110 ILE A C 1
ATOM 833 O O . ILE A 1 110 ? -16.269 2.273 -1.969 1.00 86.44 110 ILE A O 1
ATOM 837 N N . LYS A 1 111 ? -15.739 4.347 -2.560 1.00 87.31 111 LYS A N 1
ATOM 838 C CA . LYS A 1 111 ? -14.380 3.960 -2.977 1.00 87.31 111 LYS A CA 1
ATOM 839 C C . LYS A 1 111 ? -13.487 3.633 -1.783 1.00 87.31 111 LYS A C 1
ATOM 841 O O . LYS A 1 111 ? -12.562 2.836 -1.929 1.00 87.31 111 LYS A O 1
ATOM 846 N N . ALA A 1 112 ? -13.726 4.269 -0.636 1.00 87.62 112 ALA A N 1
ATOM 847 C CA . ALA A 1 112 ? -13.000 3.985 0.593 1.00 87.62 112 ALA A CA 1
ATOM 848 C C . ALA A 1 112 ? -13.357 2.591 1.126 1.00 87.62 112 ALA A C 1
ATOM 850 O O . ALA A 1 112 ? -12.448 1.808 1.395 1.00 87.62 112 ALA A O 1
ATOM 851 N N . ILE A 1 113 ? -14.649 2.237 1.172 1.00 88.19 113 ILE A N 1
ATOM 852 C CA . ILE A 1 113 ? -15.081 0.913 1.644 1.00 88.19 113 ILE A CA 1
ATOM 853 C C . ILE A 1 113 ? -14.575 -0.214 0.730 1.00 88.19 113 ILE A C 1
ATOM 855 O O . ILE A 1 113 ? -14.026 -1.194 1.221 1.00 88.19 113 ILE A O 1
ATOM 859 N N . GLU A 1 114 ? -14.638 -0.052 -0.598 1.00 88.69 114 GLU A N 1
ATOM 860 C CA . GLU A 1 114 ? -14.088 -1.034 -1.549 1.00 88.69 114 GLU A CA 1
ATOM 861 C C . GLU A 1 114 ? -12.576 -1.232 -1.392 1.00 88.69 114 GLU A C 1
ATOM 863 O O . GLU A 1 114 ? -12.024 -2.309 -1.636 1.00 88.69 114 GLU A O 1
ATOM 868 N N . GLU A 1 115 ? -11.866 -0.155 -1.072 1.00 88.69 115 GLU A N 1
ATOM 869 C CA . GLU A 1 115 ? -10.431 -0.208 -0.865 1.00 88.69 115 GLU A CA 1
ATOM 870 C C . GLU A 1 115 ? -10.083 -0.929 0.435 1.00 88.69 115 GLU A C 1
ATOM 872 O O . GLU A 1 115 ? -9.172 -1.760 0.447 1.00 88.69 115 GLU A O 1
ATOM 877 N N . VAL A 1 116 ? -10.824 -0.629 1.497 1.00 88.62 116 VAL A N 1
ATOM 878 C CA . VAL A 1 116 ? -10.697 -1.280 2.796 1.00 88.62 116 VAL A CA 1
ATOM 879 C C . VAL A 1 116 ? -11.057 -2.767 2.690 1.00 88.62 116 VAL A C 1
ATOM 881 O O . VAL A 1 116 ? -10.277 -3.593 3.155 1.00 88.62 116 VAL A O 1
ATOM 884 N N . ASP A 1 117 ? -12.113 -3.147 1.962 1.00 89.12 117 ASP A N 1
ATOM 885 C CA . ASP A 1 117 ? -12.448 -4.551 1.653 1.00 89.12 117 ASP A CA 1
ATOM 886 C C . ASP A 1 117 ? -11.276 -5.288 0.990 1.00 89.12 117 ASP A C 1
ATOM 888 O O . ASP A 1 117 ? -10.855 -6.363 1.420 1.00 89.12 117 ASP A O 1
ATOM 892 N N . LYS A 1 118 ? -10.639 -4.665 -0.008 1.00 88.75 118 LYS A N 1
ATOM 893 C CA . LYS A 1 118 ? -9.439 -5.233 -0.648 1.00 88.75 118 LYS A CA 1
ATOM 894 C C . LYS A 1 118 ? -8.270 -5.399 0.323 1.00 88.75 118 LYS A C 1
ATOM 896 O O . LYS A 1 118 ? -7.425 -6.262 0.091 1.00 88.75 118 LYS A O 1
ATOM 901 N N . MET A 1 119 ? -8.164 -4.562 1.351 1.00 90.00 119 MET A N 1
ATOM 902 C CA . MET A 1 119 ? -7.128 -4.673 2.381 1.00 90.00 119 MET A CA 1
ATOM 903 C C . MET A 1 119 ? -7.456 -5.782 3.390 1.00 90.00 119 MET A C 1
ATOM 905 O O . MET A 1 119 ? -6.553 -6.549 3.731 1.00 90.00 119 MET A O 1
ATOM 909 N N . PHE A 1 120 ? -8.726 -5.931 3.779 1.00 86.56 120 PHE A N 1
ATOM 910 C CA . PHE A 1 120 ? -9.217 -7.036 4.611 1.00 86.56 120 PHE A CA 1
ATOM 911 C C . PHE A 1 120 ? -8.973 -8.392 3.957 1.00 86.56 120 PHE A C 1
ATOM 913 O O . PHE A 1 120 ? -8.326 -9.253 4.547 1.00 86.56 120 PHE A O 1
ATOM 920 N N . ARG A 1 121 ? -9.362 -8.553 2.686 1.00 86.38 121 ARG A N 1
ATOM 921 C CA . ARG A 1 121 ? -9.121 -9.792 1.920 1.00 86.38 121 ARG A CA 1
ATOM 922 C C . ARG A 1 121 ? -7.641 -10.156 1.784 1.00 86.38 121 ARG A C 1
ATOM 924 O O . ARG A 1 121 ? -7.310 -11.305 1.523 1.00 86.38 121 ARG A O 1
ATOM 931 N N . LYS A 1 122 ? -6.743 -9.179 1.925 1.00 84.81 122 LYS A N 1
ATOM 932 C CA . LYS A 1 122 ? -5.286 -9.373 1.885 1.00 84.81 122 LYS A CA 1
ATOM 933 C C . LYS A 1 122 ? -4.660 -9.576 3.270 1.00 84.81 122 LYS A C 1
ATOM 935 O O . LYS A 1 122 ? -3.440 -9.699 3.351 1.00 84.81 122 LYS A O 1
ATOM 940 N N . GLY A 1 123 ? -5.461 -9.581 4.336 1.00 83.19 123 GLY A N 1
ATOM 941 C CA . GLY A 1 123 ? -5.002 -9.798 5.708 1.00 83.19 123 GLY A CA 1
ATOM 942 C C . GLY A 1 123 ? -4.230 -8.623 6.313 1.00 83.19 123 GLY A C 1
ATOM 943 O O . GLY A 1 123 ? -3.462 -8.819 7.249 1.00 83.19 123 GLY A O 1
ATOM 944 N N . TYR A 1 124 ? -4.377 -7.402 5.785 1.00 84.81 124 TYR A N 1
ATOM 945 C CA . TYR A 1 124 ? -3.682 -6.233 6.348 1.00 84.81 124 TYR A CA 1
ATOM 946 C C . TYR A 1 124 ? -4.235 -5.793 7.703 1.00 84.81 124 TYR A C 1
ATOM 948 O O . TYR A 1 124 ? -3.517 -5.140 8.460 1.00 84.81 124 TYR A O 1
ATOM 956 N N . PHE A 1 125 ? -5.486 -6.137 7.991 1.00 84.44 125 PHE A N 1
ATOM 957 C CA . PHE A 1 125 ? -6.166 -5.804 9.231 1.00 84.44 125 PHE A CA 1
ATOM 958 C C . PHE A 1 125 ? -6.354 -7.053 10.092 1.00 84.44 125 PHE A C 1
ATOM 960 O O . PHE A 1 125 ? -6.486 -8.162 9.575 1.00 84.44 125 PHE A O 1
ATOM 967 N N . HIS A 1 126 ? -6.335 -6.847 11.401 1.00 77.50 126 HIS A N 1
ATOM 968 C CA . HIS A 1 126 ? -6.697 -7.821 12.425 1.00 77.50 126 HIS A CA 1
ATOM 969 C C . HIS A 1 126 ? -7.555 -7.108 13.467 1.00 77.50 126 HIS A C 1
ATOM 971 O O . HIS A 1 126 ? -7.565 -5.874 13.515 1.00 77.50 126 HIS A O 1
ATOM 977 N N . ASN A 1 127 ? -8.269 -7.872 14.290 1.00 70.69 127 ASN A N 1
ATOM 978 C CA . ASN A 1 127 ? -9.022 -7.341 15.429 1.00 70.69 127 ASN A CA 1
ATOM 979 C C . ASN A 1 127 ? -10.153 -6.374 15.039 1.00 70.69 127 ASN A C 1
ATOM 981 O O . ASN A 1 127 ? -10.634 -5.588 15.854 1.00 70.69 127 ASN A O 1
ATOM 985 N N . CYS A 1 128 ? -10.568 -6.431 13.777 1.00 76.56 128 CYS A N 1
ATOM 986 C CA . CYS A 1 128 ? -11.683 -5.711 13.191 1.00 76.56 128 CYS A CA 1
ATOM 987 C C . CYS A 1 128 ? -12.224 -6.516 12.005 1.00 76.56 128 CYS A C 1
ATOM 989 O O . CYS A 1 128 ? -11.476 -7.263 11.367 1.00 76.56 128 CYS A O 1
ATOM 991 N N . SER A 1 129 ? -13.506 -6.337 11.709 1.00 78.31 129 SER A N 1
ATOM 992 C CA . SER A 1 129 ? -14.213 -6.941 10.591 1.00 78.31 129 SER A CA 1
ATOM 993 C C . SER A 1 129 ? -14.836 -5.865 9.722 1.00 78.31 129 SER A C 1
ATOM 995 O O . SER A 1 129 ? -15.096 -4.733 10.135 1.00 78.31 129 SER A O 1
ATOM 997 N N . LEU A 1 130 ? -15.077 -6.227 8.468 1.00 82.12 130 LEU A N 1
ATOM 998 C CA . LEU A 1 130 ? -15.840 -5.396 7.559 1.00 82.12 130 LEU A CA 1
ATOM 999 C C . LEU A 1 130 ? -17.293 -5.867 7.556 1.00 82.12 130 LEU A C 1
ATOM 1001 O O . LEU A 1 130 ? -17.593 -6.966 7.085 1.00 82.12 130 LEU A O 1
ATOM 1005 N N . GLN A 1 131 ? -18.199 -5.019 8.032 1.00 80.62 131 GLN A N 1
ATOM 1006 C CA . GLN A 1 131 ? -19.625 -5.235 7.865 1.00 80.62 131 GLN A CA 1
ATOM 1007 C C . GLN A 1 131 ? -20.026 -4.770 6.464 1.00 80.62 131 GLN A C 1
ATOM 1009 O O . GLN A 1 131 ? -19.880 -3.601 6.112 1.00 80.62 131 GLN A O 1
ATOM 1014 N N . ASN A 1 132 ? -20.526 -5.703 5.656 1.00 73.56 132 ASN A N 1
ATOM 1015 C CA . ASN A 1 132 ? -21.064 -5.436 4.325 1.00 73.56 132 ASN A CA 1
ATOM 1016 C C . ASN A 1 132 ? -22.597 -5.519 4.380 1.00 73.56 132 ASN A C 1
ATOM 1018 O O . ASN A 1 132 ? -23.135 -6.467 4.949 1.00 73.56 132 ASN A O 1
ATOM 1022 N N . GLY A 1 133 ? -23.316 -4.555 3.794 1.00 67.75 133 GLY A N 1
ATOM 1023 C CA . GLY A 1 133 ? -24.782 -4.585 3.751 1.00 67.75 133 GLY A CA 1
ATOM 1024 C C . GLY A 1 133 ? -25.431 -3.208 3.839 1.00 67.75 133 GLY A C 1
ATOM 1025 O O . GLY A 1 133 ? -24.979 -2.263 3.201 1.00 67.75 133 GLY A O 1
ATOM 1026 N N . ARG A 1 134 ? -26.520 -3.108 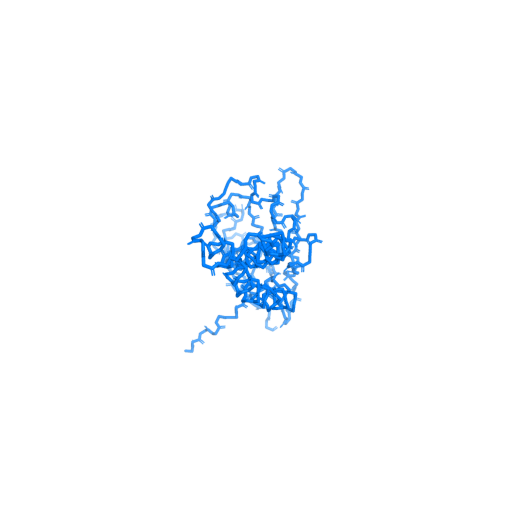4.616 1.00 59.72 134 ARG A N 1
ATOM 1027 C CA . ARG A 1 134 ? -27.359 -1.899 4.714 1.00 59.72 134 ARG A CA 1
ATOM 1028 C C . ARG A 1 134 ? -26.630 -0.715 5.370 1.00 59.72 134 ARG A C 1
ATOM 1030 O O . ARG A 1 134 ? -26.867 0.414 4.965 1.00 59.72 134 ARG A O 1
ATOM 1037 N N . ASN A 1 135 ? -25.717 -1.003 6.303 1.00 69.75 135 ASN A N 1
ATOM 1038 C CA . ASN A 1 135 ? -24.804 -0.048 6.936 1.00 69.75 135 ASN A CA 1
ATOM 1039 C C . ASN A 1 135 ? -23.367 -0.573 6.782 1.00 69.75 135 ASN A C 1
ATOM 1041 O O . ASN A 1 135 ? -22.889 -1.293 7.659 1.00 69.75 135 ASN A O 1
ATOM 1045 N N . PRO A 1 136 ? -22.703 -0.324 5.641 1.00 77.25 136 PRO A N 1
ATOM 1046 C CA . PRO A 1 136 ? -21.339 -0.787 5.445 1.00 77.25 136 PRO A CA 1
ATOM 1047 C C . PRO A 1 136 ? -20.394 -0.035 6.385 1.00 77.25 136 PRO A C 1
ATOM 1049 O O . PRO A 1 136 ? -20.533 1.172 6.531 1.00 77.25 136 PRO A O 1
AT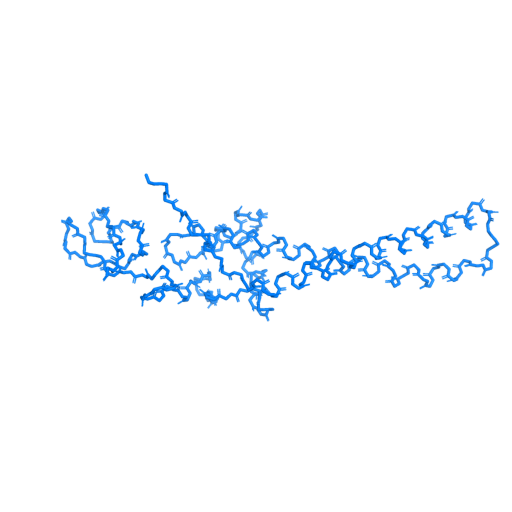OM 1052 N N . GLY A 1 137 ? -19.435 -0.713 7.009 1.00 80.94 137 GLY A N 1
ATOM 1053 C CA . GLY A 1 137 ? -18.530 -0.079 7.970 1.00 80.94 137 GLY A CA 1
ATOM 1054 C C . GLY A 1 137 ? -17.498 -1.046 8.532 1.00 80.94 137 GLY A C 1
ATOM 1055 O O . GLY A 1 137 ? -17.631 -2.262 8.392 1.00 80.94 137 GLY A O 1
ATOM 1056 N N . VAL A 1 138 ? -16.449 -0.509 9.149 1.00 81.00 138 VAL A N 1
ATOM 1057 C CA . VAL A 1 138 ? -15.454 -1.327 9.854 1.00 81.00 138 VAL A CA 1
ATOM 1058 C C . VAL A 1 138 ? -15.875 -1.443 11.309 1.00 81.00 138 VAL A C 1
ATOM 1060 O O . VAL A 1 138 ? -15.940 -0.435 12.007 1.00 81.00 138 VAL A O 1
ATOM 1063 N N . VAL A 1 139 ? -16.149 -2.664 11.749 1.00 77.56 139 VAL A N 1
ATOM 1064 C CA . VAL A 1 139 ? -16.485 -2.993 13.134 1.00 77.56 139 VAL A CA 1
ATOM 1065 C C . VAL A 1 139 ? -15.217 -3.482 13.820 1.00 77.56 139 VAL A C 1
ATOM 1067 O O . VAL A 1 139 ? -14.443 -4.237 13.240 1.00 77.56 139 VAL A O 1
ATOM 1070 N N . ILE A 1 140 ? -14.956 -3.030 15.037 1.00 75.19 140 ILE A N 1
ATOM 1071 C CA . ILE A 1 140 ? -13.778 -3.456 15.798 1.00 75.19 140 ILE A CA 1
ATOM 1072 C C . ILE A 1 140 ? -14.146 -4.727 16.584 1.00 75.19 140 ILE A C 1
ATOM 1074 O O . ILE A 1 140 ? -14.960 -4.664 17.501 1.00 75.19 140 ILE A O 1
ATOM 1078 N N . ASP A 1 141 ? -13.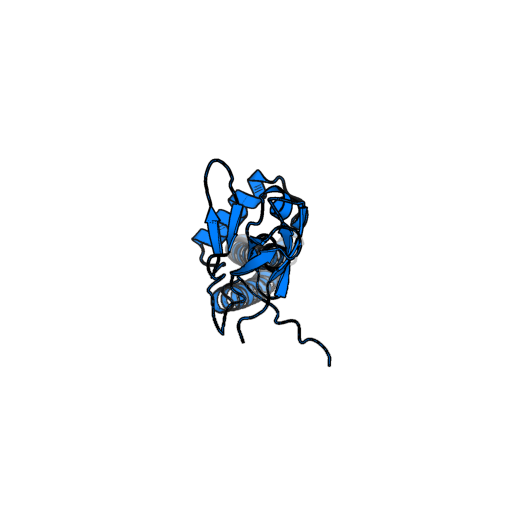565 -5.875 16.207 1.00 59.44 141 ASP A N 1
ATOM 1079 C CA . ASP A 1 141 ? -13.938 -7.212 16.704 1.00 59.44 141 ASP A CA 1
ATOM 1080 C C . ASP A 1 141 ? -13.305 -7.524 18.067 1.00 59.44 141 ASP A C 1
ATOM 1082 O O . ASP A 1 141 ? -13.954 -8.113 18.927 1.00 59.44 141 ASP A O 1
ATOM 1086 N N . GLU A 1 142 ? -12.050 -7.108 18.304 1.00 51.06 142 GLU A N 1
ATOM 1087 C CA . GLU A 1 142 ? -11.412 -7.235 19.626 1.00 51.06 142 GLU A CA 1
ATOM 1088 C C . GLU A 1 142 ? -11.609 -5.978 20.467 1.00 51.06 142 GLU A C 1
ATOM 1090 O O . GLU A 1 142 ? -10.672 -5.330 20.938 1.00 51.06 142 GLU A O 1
ATOM 1095 N N . ALA A 1 143 ? -12.866 -5.678 20.735 1.00 45.50 143 ALA A N 1
ATOM 1096 C CA . ALA A 1 143 ? -13.216 -5.014 21.973 1.00 45.50 143 ALA A CA 1
ATOM 1097 C C . ALA A 1 143 ? -13.563 -6.058 23.047 1.00 45.50 143 ALA A C 1
ATOM 1099 O O . ALA A 1 143 ? -14.589 -5.971 23.719 1.00 45.50 143 ALA A O 1
ATOM 1100 N N . LEU A 1 144 ? -12.695 -7.066 23.178 1.00 37.34 144 LEU A N 1
ATOM 1101 C CA . LEU A 1 144 ? -12.784 -8.117 24.186 1.00 37.34 144 LEU A CA 1
ATOM 1102 C C . LEU A 1 144 ? -12.584 -7.526 25.588 1.00 37.34 144 LEU A C 1
ATOM 1104 O O . LEU A 1 144 ? -11.633 -6.787 25.833 1.00 37.34 144 LEU A O 1
ATOM 1108 N N . ASP A 1 145 ? -13.486 -7.886 26.497 1.00 38.00 145 ASP A N 1
ATOM 1109 C CA . ASP A 1 145 ? -13.390 -7.663 27.940 1.00 38.00 145 ASP A CA 1
ATOM 1110 C C . ASP A 1 145 ? -12.122 -8.378 28.478 1.00 38.00 145 ASP A C 1
ATOM 1112 O O . ASP A 1 145 ? -12.121 -9.600 28.629 1.00 38.00 145 ASP A O 1
ATOM 1116 N N . GLY A 1 146 ? -11.016 -7.655 28.725 1.00 39.97 146 GLY A N 1
ATOM 1117 C CA . GLY A 1 146 ? -9.813 -8.210 29.378 1.00 39.97 146 GLY A CA 1
ATOM 1118 C C . GLY A 1 146 ? -8.442 -7.693 28.901 1.00 39.97 146 GLY A C 1
ATOM 1119 O O . GLY A 1 146 ? -8.323 -6.988 27.903 1.00 39.97 146 GLY A O 1
ATOM 1120 N N . GLU A 1 147 ? -7.389 -8.092 29.633 1.00 37.72 147 GLU A N 1
ATOM 1121 C CA . GLU A 1 147 ? -6.045 -7.476 29.784 1.00 37.72 147 GLU A CA 1
ATOM 1122 C C . GLU A 1 147 ? -5.203 -7.141 28.529 1.00 37.72 147 GLU A C 1
ATOM 1124 O O . GLU A 1 147 ? -4.122 -6.565 28.661 1.00 37.72 147 GLU A O 1
ATOM 1129 N N . LYS A 1 148 ? -5.638 -7.458 27.306 1.00 39.22 148 LYS A N 1
ATOM 1130 C CA . LYS A 1 148 ? -4.880 -7.131 26.077 1.00 39.22 148 LYS A CA 1
ATOM 1131 C C . LYS A 1 148 ? -5.679 -6.395 25.000 1.00 39.22 148 LYS A C 1
ATOM 1133 O O . LYS A 1 148 ? -5.100 -6.023 23.982 1.00 39.22 148 LYS A O 1
ATOM 1138 N N . GLY A 1 149 ? -6.953 -6.101 25.255 1.00 41.81 149 GLY A N 1
ATOM 1139 C CA . GLY A 1 149 ? -7.804 -5.253 24.423 1.00 41.81 149 GLY A CA 1
ATOM 1140 C C . GLY A 1 149 ? -8.493 -4.197 25.282 1.00 41.81 149 GLY A C 1
ATOM 1141 O O . GLY A 1 149 ? -8.830 -4.436 26.437 1.00 41.81 149 GLY A O 1
ATOM 1142 N N . ILE A 1 150 ? -8.700 -2.993 24.748 1.00 47.50 150 ILE A N 1
ATOM 1143 C CA . ILE A 1 150 ? -9.515 -1.983 25.437 1.00 47.50 150 ILE A CA 1
ATOM 1144 C C . ILE A 1 150 ? -10.982 -2.367 25.199 1.00 47.50 150 ILE A C 1
ATOM 1146 O O . ILE A 1 150 ? -11.612 -1.839 24.281 1.00 47.50 150 ILE A O 1
ATOM 1150 N N . GLY A 1 151 ? -11.468 -3.353 25.958 1.00 51.56 151 GLY A N 1
ATOM 1151 C CA . GLY A 1 151 ? -12.802 -3.936 25.821 1.00 51.56 151 GLY A CA 1
ATOM 1152 C C . GLY A 1 151 ? -13.938 -2.925 25.954 1.00 51.56 151 GLY A C 1
ATOM 1153 O O . GLY A 1 151 ? -13.775 -1.870 26.576 1.00 51.56 151 GLY A O 1
ATOM 1154 N N . PHE A 1 152 ? -15.095 -3.217 25.356 1.00 56.31 152 PHE A N 1
ATOM 1155 C CA . PHE A 1 152 ? -16.324 -2.497 25.697 1.00 56.31 152 PHE A CA 1
ATOM 1156 C C . PHE A 1 152 ? -16.773 -2.935 27.089 1.00 56.31 152 PHE A C 1
ATOM 1158 O O . PHE A 1 152 ? -16.928 -4.119 27.350 1.00 56.31 152 PHE A O 1
ATOM 1165 N N . VAL A 1 153 ? -17.015 -1.969 27.966 1.00 62.88 153 VAL A N 1
ATOM 1166 C CA . VAL A 1 153 ? -17.560 -2.168 29.304 1.00 62.88 153 VAL A CA 1
ATOM 1167 C C . VAL A 1 153 ? -18.995 -1.667 29.359 1.00 62.88 153 VAL A C 1
ATOM 1169 O O . VAL A 1 153 ? -19.331 -0.608 28.822 1.00 62.88 153 VAL A O 1
ATOM 1172 N N . ASP A 1 154 ? -19.843 -2.411 30.055 1.00 68.12 154 ASP A N 1
ATOM 1173 C CA . ASP A 1 154 ? -21.155 -1.920 30.452 1.00 68.12 154 ASP A CA 1
ATOM 1174 C C . ASP A 1 154 ? -21.003 -0.884 31.557 1.00 68.12 154 ASP A C 1
ATOM 1176 O O . ASP A 1 154 ? -20.645 -1.192 32.696 1.00 68.12 154 ASP A O 1
ATOM 1180 N N . ALA A 1 155 ? -21.267 0.374 31.216 1.00 71.44 155 ALA A N 1
ATOM 1181 C CA . ALA A 1 155 ? -21.251 1.470 32.163 1.00 71.44 155 ALA A CA 1
ATOM 1182 C C . ALA A 1 155 ? -22.673 1.958 32.429 1.00 71.44 155 ALA A C 1
ATOM 1184 O O . ALA A 1 155 ? -23.449 2.258 31.520 1.00 71.44 155 ALA A O 1
ATOM 1185 N N . VAL A 1 156 ? -23.008 2.073 33.710 1.00 78.69 156 VAL A N 1
ATOM 1186 C CA . VAL A 1 156 ? -24.305 2.583 34.151 1.00 78.69 156 VAL A CA 1
ATOM 1187 C C . VAL A 1 156 ? -24.293 4.110 34.096 1.00 78.69 156 VAL A C 1
ATOM 1189 O O . VAL A 1 156 ? -23.426 4.773 34.675 1.00 78.69 156 VAL A O 1
ATOM 1192 N N . CYS A 1 157 ? -25.266 4.695 33.401 1.00 79.19 157 CYS A N 1
ATOM 1193 C CA . CYS A 1 157 ? -25.442 6.137 33.340 1.00 79.19 157 CYS A CA 1
ATOM 1194 C C . CYS A 1 157 ? -25.808 6.692 34.722 1.00 79.19 157 CYS A C 1
ATOM 1196 O O . CYS A 1 157 ? -26.874 6.395 35.253 1.00 79.19 157 CYS A O 1
ATOM 1198 N N . LYS A 1 158 ? -24.980 7.591 35.269 1.00 80.94 158 LYS A N 1
ATOM 1199 C CA . LYS A 1 158 ? -25.247 8.245 36.565 1.00 80.94 158 LYS A CA 1
ATOM 1200 C C . LYS A 1 158 ? -26.519 9.100 36.588 1.00 80.94 158 LYS A C 1
ATOM 1202 O O . LYS A 1 158 ? -27.008 9.406 37.665 1.00 80.94 158 LYS A O 1
ATOM 1207 N N . ASN A 1 159 ? -27.015 9.515 35.421 1.00 80.88 159 ASN A N 1
ATOM 1208 C CA . ASN A 1 159 ? -28.151 10.431 35.316 1.00 80.88 159 ASN A CA 1
ATOM 1209 C C . ASN A 1 159 ? -29.507 9.714 35.206 1.00 80.88 159 ASN A C 1
ATOM 1211 O O . ASN A 1 159 ? -30.509 10.250 35.653 1.00 80.88 159 ASN A O 1
ATOM 1215 N N . CYS A 1 160 ? -29.562 8.526 34.592 1.00 84.19 160 CYS A N 1
ATOM 1216 C CA . CYS A 1 160 ? -30.829 7.805 34.385 1.00 84.19 160 CYS A CA 1
ATOM 1217 C C . CYS A 1 160 ? -30.793 6.318 34.758 1.00 84.19 160 CYS A C 1
ATOM 1219 O O . CYS A 1 160 ? -31.801 5.639 34.608 1.00 84.19 160 CYS A O 1
ATOM 1221 N N . GLY A 1 161 ? -29.650 5.787 35.197 1.00 79.81 161 GLY A N 1
ATOM 1222 C CA . GLY A 1 161 ? -29.507 4.376 35.557 1.00 79.81 161 GLY A CA 1
ATOM 1223 C C . GLY A 1 161 ? -29.475 3.401 34.375 1.00 79.81 161 GLY A C 1
ATOM 1224 O O . GLY A 1 161 ? -29.256 2.215 34.596 1.00 79.81 161 GLY A O 1
ATOM 1225 N N . ALA A 1 162 ? -29.643 3.863 33.131 1.00 79.44 162 ALA A N 1
ATOM 1226 C CA . ALA A 1 162 ? -29.539 3.001 31.956 1.00 79.44 162 ALA A CA 1
ATOM 1227 C C . ALA A 1 162 ? -28.102 2.489 31.767 1.00 79.44 162 ALA A C 1
ATOM 1229 O O . ALA A 1 162 ? -27.142 3.262 31.859 1.00 79.44 162 ALA A O 1
ATOM 1230 N N . THR A 1 163 ? -27.956 1.200 31.475 1.00 75.25 163 THR A N 1
ATOM 1231 C CA . THR A 1 163 ? -26.698 0.597 31.032 1.00 75.25 163 THR A CA 1
ATOM 1232 C C . THR A 1 163 ? -26.405 0.999 29.595 1.00 75.25 163 THR A C 1
ATOM 1234 O O . THR A 1 163 ? -27.285 0.994 28.734 1.00 75.25 163 THR A O 1
ATOM 1237 N N . ALA A 1 164 ? -25.160 1.378 29.336 1.00 69.62 164 ALA A N 1
ATOM 1238 C CA . ALA A 1 164 ? -24.683 1.647 27.995 1.00 69.62 164 ALA A CA 1
ATOM 1239 C C . ALA A 1 164 ? -23.350 0.929 27.775 1.00 69.62 164 ALA A C 1
ATOM 1241 O O . ALA A 1 164 ? -22.471 0.982 28.636 1.00 69.62 164 ALA A O 1
ATOM 1242 N N . HIS A 1 165 ? -23.201 0.291 26.616 1.00 68.81 165 HIS A N 1
ATOM 1243 C CA . HIS A 1 165 ? -21.934 -0.290 26.188 1.00 68.81 165 HIS A CA 1
ATOM 1244 C C . HIS A 1 165 ? -20.979 0.834 25.775 1.00 68.81 165 HIS A C 1
ATOM 1246 O O . HIS A 1 165 ? -21.246 1.571 24.826 1.00 68.81 165 HIS A O 1
ATOM 1252 N N . VAL A 1 166 ? -19.876 0.995 26.507 1.00 65.06 166 VAL A N 1
ATOM 1253 C CA . VAL A 1 166 ? -18.891 2.069 26.314 1.00 65.06 166 VAL A CA 1
ATOM 1254 C C . VAL A 1 166 ? -17.506 1.466 26.213 1.00 65.06 166 VAL A C 1
ATOM 1256 O O . VAL A 1 166 ? -17.172 0.570 26.972 1.00 65.06 166 VAL A O 1
ATOM 1259 N N . ARG A 1 167 ? -16.647 1.971 25.328 1.00 61.75 167 ARG A N 1
ATOM 1260 C CA . ARG A 1 167 ? -15.239 1.551 25.303 1.00 61.75 167 ARG A CA 1
ATOM 1261 C C . ARG A 1 167 ? -14.585 1.819 26.667 1.00 61.75 167 ARG A C 1
ATOM 1263 O O . ARG A 1 167 ? -14.789 2.899 27.226 1.00 61.75 167 ARG A O 1
ATOM 1270 N N . ALA A 1 168 ? -13.796 0.887 27.202 1.00 58.88 168 ALA A N 1
ATOM 1271 C CA . ALA A 1 168 ? -13.045 1.118 28.435 1.00 58.88 168 ALA A CA 1
ATOM 1272 C C . ALA A 1 168 ? -12.138 2.358 28.287 1.00 58.88 168 ALA A C 1
ATOM 1274 O O . ALA A 1 168 ? -11.498 2.565 27.257 1.00 58.88 168 ALA A O 1
ATOM 1275 N N . GLY A 1 169 ? -12.160 3.255 29.273 1.00 56.25 169 GLY A N 1
ATOM 1276 C CA . GLY A 1 169 ? -11.503 4.567 29.211 1.00 56.25 169 GLY A CA 1
ATOM 1277 C C . GLY A 1 169 ? -12.192 5.604 28.304 1.00 56.25 169 GLY A C 1
ATOM 1278 O O . GLY A 1 169 ? -11.722 6.738 28.199 1.00 56.25 169 GLY A O 1
ATOM 1279 N N . GLY A 1 170 ? -13.298 5.245 27.646 1.00 58.97 170 GLY A N 1
ATOM 1280 C CA . GLY A 1 170 ? -14.071 6.096 26.745 1.00 58.97 170 GLY A CA 1
ATOM 1281 C C . GLY A 1 170 ? -15.240 6.823 27.417 1.00 58.97 170 GLY A C 1
ATOM 1282 O O . GLY A 1 170 ? -15.587 6.584 28.576 1.00 58.97 170 GLY A O 1
ATOM 1283 N N . ARG A 1 171 ? -15.877 7.726 26.659 1.00 66.81 171 ARG A N 1
ATOM 1284 C CA . ARG A 1 171 ? -17.121 8.400 27.055 1.00 66.81 171 ARG A CA 1
ATOM 1285 C C . ARG A 1 171 ? -18.112 8.439 25.898 1.00 66.81 171 ARG A C 1
ATOM 1287 O O . ARG A 1 171 ? -17.718 8.808 24.794 1.00 66.81 171 ARG A O 1
ATOM 1294 N N . ILE A 1 172 ? -19.380 8.149 26.171 1.00 68.75 172 ILE A N 1
ATOM 1295 C CA . ILE A 1 172 ? -20.480 8.289 25.204 1.00 68.75 172 ILE A CA 1
ATOM 1296 C C . ILE A 1 172 ? -21.633 9.088 25.808 1.00 68.75 172 ILE A C 1
ATOM 1298 O O . ILE A 1 172 ? -21.706 9.284 27.025 1.00 68.75 172 ILE A O 1
ATOM 1302 N N . LYS A 1 173 ? -22.550 9.552 24.957 1.00 74.25 173 LYS A N 1
ATOM 1303 C CA . LYS A 1 173 ? -23.848 10.061 25.408 1.00 74.25 173 LYS A CA 1
ATOM 1304 C C . LYS A 1 173 ? -24.786 8.884 25.646 1.00 74.25 173 LYS A C 1
ATOM 1306 O O . LYS A 1 173 ? -24.888 7.992 24.813 1.00 74.25 173 LYS A O 1
ATOM 1311 N N . CYS A 1 174 ? -25.471 8.899 26.779 1.00 75.69 174 CYS A N 1
ATOM 1312 C CA . CYS A 1 174 ? -26.464 7.903 27.132 1.00 75.69 174 CYS A CA 1
ATOM 1313 C C . CYS A 1 174 ? -27.598 7.923 26.094 1.00 75.69 174 CYS A C 1
ATOM 1315 O O . CYS A 1 174 ? -28.169 8.995 25.871 1.00 75.69 174 CYS A O 1
ATOM 1317 N N . PRO A 1 175 ? -27.968 6.773 25.508 1.00 69.56 175 PRO A N 1
ATOM 1318 C CA . PRO A 1 175 ? -29.045 6.705 24.522 1.00 69.56 175 PRO A CA 1
ATOM 1319 C C . PRO A 1 175 ? -30.422 7.054 25.108 1.00 69.56 175 PRO A C 1
ATOM 1321 O O . PRO A 1 175 ? -31.317 7.440 24.365 1.00 69.56 175 PRO A O 1
ATOM 1324 N N . SER A 1 176 ? -30.593 6.964 26.431 1.00 78.56 176 SER A N 1
ATOM 1325 C CA . SER A 1 176 ? -31.879 7.207 27.096 1.00 78.56 176 SER A CA 1
ATOM 1326 C C . SER A 1 176 ? -32.081 8.659 27.535 1.00 78.56 176 SER A C 1
ATOM 1328 O O . SER A 1 176 ? -33.180 9.184 27.406 1.00 78.56 176 SER A O 1
ATOM 1330 N N . CYS A 1 177 ? -31.046 9.328 28.056 1.00 79.88 177 CYS A N 1
ATOM 1331 C CA . CYS A 1 177 ? -31.185 10.681 28.620 1.00 79.88 177 CYS A CA 1
ATOM 1332 C C . CYS A 1 177 ? -30.179 11.707 28.078 1.00 79.88 177 CYS A C 1
ATOM 1334 O O . CYS A 1 177 ? -30.158 12.847 28.534 1.00 79.88 177 CYS A O 1
ATOM 1336 N N . GLY A 1 178 ? -29.286 11.308 27.167 1.00 76.44 178 GLY A N 1
ATOM 1337 C CA . GLY A 1 178 ? -28.246 12.177 26.608 1.00 76.44 178 GLY A CA 1
ATOM 1338 C C . GLY A 1 178 ? -27.101 12.541 27.565 1.00 76.44 178 GLY A C 1
ATOM 1339 O O . GLY A 1 178 ? -26.160 13.215 27.145 1.00 76.44 178 GLY A O 1
ATOM 1340 N N . GLY A 1 179 ? -27.142 12.097 28.827 1.00 77.81 179 GLY A N 1
ATOM 1341 C CA . GLY A 1 179 ? -26.089 12.335 29.823 1.00 77.81 179 GLY A CA 1
ATOM 1342 C C . GLY A 1 179 ? -24.775 11.616 29.495 1.00 77.81 179 GLY A C 1
ATOM 1343 O O . GLY A 1 179 ? -24.773 10.616 28.787 1.00 77.81 17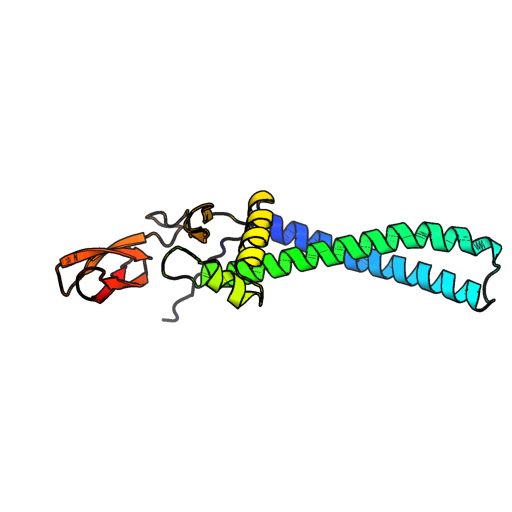9 GLY A O 1
ATOM 1344 N N . ILE A 1 180 ? -23.639 12.098 30.005 1.00 74.62 180 ILE A N 1
ATOM 1345 C CA . ILE A 1 180 ? -22.325 11.500 29.703 1.00 74.62 180 ILE A CA 1
ATOM 1346 C C . ILE A 1 180 ? -22.111 10.231 30.541 1.00 74.62 180 ILE A C 1
ATOM 1348 O O . ILE A 1 180 ? -22.197 10.270 31.769 1.00 74.62 180 ILE A O 1
ATOM 1352 N N . VAL A 1 181 ? -21.794 9.121 29.873 1.00 80.00 181 VAL A N 1
ATOM 1353 C CA . VAL A 1 181 ? -21.443 7.829 30.480 1.00 80.00 181 VAL A CA 1
ATOM 1354 C C . VAL A 1 181 ? -19.956 7.563 30.261 1.00 80.00 181 VAL A C 1
ATOM 1356 O O . VAL A 1 181 ? -19.453 7.789 29.162 1.00 80.00 181 VAL A O 1
ATOM 1359 N N . TYR A 1 182 ? -19.257 7.096 31.298 1.00 70.88 182 TYR A N 1
ATOM 1360 C CA . TYR A 1 182 ? -17.823 6.798 31.264 1.00 70.88 182 TYR A CA 1
ATOM 1361 C C . TYR A 1 182 ? -17.599 5.294 31.392 1.00 70.88 182 TYR A C 1
ATOM 1363 O O . TYR A 1 182 ? -18.038 4.704 32.379 1.00 70.88 182 TYR A O 1
ATOM 1371 N N . GLY A 1 183 ? -16.888 4.696 30.438 1.00 62.03 183 GLY A N 1
ATOM 1372 C CA . GLY A 1 183 ? -16.426 3.318 30.549 1.00 62.03 183 GLY A CA 1
ATOM 1373 C C . GLY A 1 183 ? -15.215 3.261 31.472 1.00 62.03 183 GLY A C 1
ATOM 1374 O O . GLY A 1 183 ? -14.163 3.802 31.138 1.00 62.03 183 GLY A O 1
ATOM 1375 N N . LYS A 1 184 ? -15.343 2.654 32.653 1.00 60.97 184 LYS A N 1
ATOM 1376 C CA . LYS A 1 184 ? -14.194 2.408 33.538 1.00 60.97 184 LYS A CA 1
ATOM 1377 C C . LYS A 1 184 ? -13.511 1.101 33.149 1.00 60.97 184 LYS A C 1
ATOM 1379 O O . LYS A 1 184 ? -14.196 0.153 32.787 1.00 60.97 184 LYS A O 1
ATOM 1384 N N . TYR A 1 185 ? -12.186 1.045 33.252 1.00 46.81 185 TYR A N 1
ATOM 1385 C CA . TYR A 1 185 ? -11.472 -0.230 33.197 1.00 46.81 185 TYR A CA 1
ATOM 1386 C C . TYR A 1 185 ? -11.978 -1.128 34.338 1.00 46.81 185 TYR A C 1
ATOM 1388 O O . TYR A 1 185 ? -12.185 -0.628 35.447 1.00 46.81 185 TYR A O 1
ATOM 1396 N N . LYS A 1 186 ? -12.228 -2.413 34.062 1.00 49.66 186 LYS A N 1
ATOM 1397 C CA . LYS A 1 186 ? -12.364 -3.411 35.130 1.00 49.66 186 LYS A CA 1
ATOM 1398 C C . LYS A 1 186 ? -10.975 -3.544 35.766 1.00 49.66 186 LYS A C 1
ATOM 1400 O O . LYS A 1 186 ? -10.026 -3.838 35.043 1.00 49.66 186 LYS A O 1
ATOM 1405 N N . GLU A 1 187 ? -10.873 -3.195 37.048 1.00 42.34 187 GLU A N 1
ATOM 1406 C CA . GLU A 1 187 ? -9.687 -3.447 37.884 1.00 42.34 187 GLU A CA 1
ATOM 1407 C C . GLU A 1 187 ? -9.520 -4.944 38.152 1.00 42.34 187 GLU A C 1
ATOM 1409 O O . GLU A 1 187 ? -10.562 -5.636 38.267 1.00 42.34 187 GLU A O 1
#